Protein AF-U2K908-F1 (afdb_monomer_lite)

pLDDT: mean 88.05, std 11.62, range [42.47, 97.94]

Radius of gyration: 32.85 Å; chains: 1; bounding box: 77×37×103 Å

Sequence (190 aa):
MSEEVKTEQEETLYCECCGCVIDDDDYTEWNGQIICSDCLENHTTTCECCGERIWDEDVYGDNDITLCSHCYHHSYTRCSCCDALLHEDDAYYLDGETYCRDCYEDECEESNLIHEYGYKPNPIFYGEGNRYFGIELEIDGAGRDDDFAEELLDIANAHADLLYIKTDGSLDDGMELVSHPCTMDYHINE

Structure (mmCIF, N/CA/C/O backbone):
data_AF-U2K908-F1
#
_entry.id   AF-U2K908-F1
#
loop_
_atom_site.group_PDB
_atom_site.id
_atom_site.type_symbol
_atom_site.label_atom_id
_atom_site.label_alt_id
_atom_site.label_comp_id
_atom_site.label_asym_id
_atom_site.label_entity_id
_atom_site.label_seq_id
_atom_site.pdbx_PDB_ins_code
_atom_site.Cartn_x
_atom_site.Cartn_y
_atom_site.Cartn_z
_atom_site.occupancy
_atom_site.B_iso_or_equiv
_atom_site.auth_seq_id
_atom_site.auth_comp_id
_atom_site.auth_asym_id
_atom_site.auth_atom_id
_atom_site.pdbx_PDB_model_num
ATOM 1 N N . MET A 1 1 ? -51.238 -10.369 69.200 1.00 44.16 1 MET A N 1
ATOM 2 C CA . MET A 1 1 ? -50.986 -11.462 68.244 1.00 44.16 1 MET A CA 1
ATOM 3 C C . MET A 1 1 ? -51.478 -11.022 66.886 1.00 44.16 1 MET A C 1
ATOM 5 O O . MET A 1 1 ? -52.680 -11.077 66.669 1.00 44.16 1 MET A O 1
ATOM 9 N N . SER A 1 2 ? -50.553 -10.567 66.048 1.00 42.47 2 SER A N 1
ATOM 10 C CA . SER A 1 2 ? -50.639 -10.555 64.582 1.00 42.47 2 SER A CA 1
ATOM 11 C C . SER A 1 2 ? -49.417 -9.774 64.105 1.00 42.47 2 SER A C 1
ATOM 13 O O . SER A 1 2 ? -49.461 -8.554 63.982 1.00 42.47 2 SER A O 1
ATOM 15 N N . GLU A 1 3 ? -48.293 -10.481 63.993 1.00 44.78 3 GLU A N 1
ATOM 16 C CA . GLU A 1 3 ? -47.122 -10.004 63.261 1.00 44.78 3 GLU A CA 1
ATOM 17 C C . GLU A 1 3 ? -47.506 -9.997 61.780 1.00 44.78 3 GLU A C 1
ATOM 19 O O . GLU A 1 3 ? -47.829 -11.039 61.208 1.00 44.78 3 GLU A O 1
ATOM 24 N N . GLU A 1 4 ? -47.557 -8.810 61.182 1.00 45.94 4 GLU A N 1
ATOM 25 C CA . GLU A 1 4 ? -47.681 -8.659 59.737 1.00 45.94 4 GLU A CA 1
ATOM 26 C C . GLU A 1 4 ? -46.308 -8.943 59.128 1.00 45.94 4 GLU A C 1
ATOM 28 O O . GLU A 1 4 ? -45.404 -8.109 59.158 1.00 45.94 4 GLU A O 1
ATOM 33 N N . VAL A 1 5 ? -46.141 -10.161 58.617 1.00 48.06 5 VAL A N 1
ATOM 34 C CA . VAL A 1 5 ? -44.994 -10.531 57.789 1.00 48.06 5 VAL A CA 1
ATOM 35 C C . VAL A 1 5 ? -45.135 -9.780 56.466 1.00 48.06 5 VAL A C 1
ATOM 37 O O . VAL A 1 5 ? -45.903 -10.182 55.592 1.00 48.06 5 VAL A O 1
ATOM 40 N N . LYS A 1 6 ? -44.421 -8.659 56.330 1.00 44.97 6 LYS A N 1
ATOM 41 C CA . LYS A 1 6 ? -44.123 -8.064 55.026 1.00 44.97 6 LYS A CA 1
ATOM 42 C C . LYS A 1 6 ? -43.176 -9.017 54.302 1.00 44.97 6 LYS A C 1
ATOM 44 O O . LYS A 1 6 ? -41.995 -9.074 54.615 1.00 44.97 6 LYS A O 1
ATOM 49 N N . THR A 1 7 ? -43.708 -9.792 53.369 1.00 46.12 7 THR A N 1
ATOM 50 C CA . THR A 1 7 ? -42.906 -10.440 52.332 1.00 46.12 7 THR A CA 1
ATOM 51 C C . THR A 1 7 ? -42.354 -9.347 51.424 1.00 46.12 7 THR A C 1
ATOM 53 O O . THR A 1 7 ? -43.081 -8.826 50.578 1.00 46.12 7 THR A O 1
ATOM 56 N N . GLU A 1 8 ? -41.103 -8.959 51.648 1.00 52.25 8 GLU A N 1
ATOM 57 C CA . GLU A 1 8 ? -40.294 -8.253 50.658 1.00 52.25 8 GLU A CA 1
ATOM 58 C C . GLU A 1 8 ? -40.036 -9.252 49.522 1.00 52.25 8 GLU A C 1
ATOM 60 O O . GLU A 1 8 ? -39.496 -10.334 49.741 1.00 52.25 8 GLU A O 1
ATOM 65 N N . GLN A 1 9 ? -40.557 -8.961 48.331 1.00 50.44 9 GLN A N 1
ATOM 66 C CA . GLN A 1 9 ? -40.184 -9.694 47.127 1.00 50.44 9 GLN A CA 1
ATOM 67 C C . GLN A 1 9 ? -38.803 -9.175 46.730 1.00 50.44 9 GLN A C 1
ATOM 69 O O . GLN A 1 9 ? -38.705 -8.089 46.169 1.00 50.44 9 GLN A O 1
ATOM 74 N N . GLU A 1 10 ? -37.746 -9.907 47.079 1.00 59.59 10 GLU A N 1
ATOM 75 C CA . GLU A 1 10 ? -36.435 -9.714 46.460 1.00 59.59 10 GLU A CA 1
ATOM 76 C C . GLU A 1 10 ? -36.585 -10.097 44.982 1.00 59.59 10 GLU A C 1
ATOM 78 O O . GLU A 1 10 ? -36.746 -11.273 44.645 1.00 59.59 10 GLU A O 1
ATOM 83 N N . GLU A 1 11 ? -36.647 -9.100 44.097 1.00 69.56 11 GLU A N 1
ATOM 84 C CA . GLU A 1 11 ? -36.564 -9.334 42.657 1.00 69.56 11 GLU A CA 1
ATOM 85 C C . GLU A 1 11 ? -35.172 -9.894 42.364 1.00 69.56 11 GLU A C 1
ATOM 87 O O . GLU A 1 11 ? -34.174 -9.184 42.394 1.00 69.56 11 GLU A O 1
ATOM 92 N N . THR A 1 12 ? -35.103 -11.208 42.155 1.00 78.12 12 THR A N 1
ATOM 93 C CA . THR A 1 12 ? -33.865 -11.889 41.788 1.00 78.12 12 THR A CA 1
ATOM 94 C C . THR A 1 12 ? -33.454 -11.441 40.387 1.00 78.12 12 THR A C 1
ATOM 96 O O . THR A 1 12 ? -34.179 -11.691 39.420 1.00 78.12 12 THR A O 1
ATOM 99 N N . LEU A 1 13 ? -32.309 -10.768 40.283 1.00 86.62 13 LEU A N 1
ATOM 100 C CA . LEU A 1 13 ? -31.749 -10.308 39.018 1.00 86.62 13 LEU A CA 1
ATOM 101 C C . LEU A 1 13 ? -30.942 -11.431 38.362 1.00 86.62 13 LEU A C 1
ATOM 103 O O . LEU A 1 13 ? -30.270 -12.219 39.029 1.00 86.62 13 LEU A O 1
ATOM 107 N N . TYR A 1 14 ? -31.013 -11.499 37.037 1.00 90.00 14 TYR A N 1
ATOM 108 C CA . TYR A 1 14 ? -30.265 -12.459 36.235 1.00 90.00 14 TYR A CA 1
ATOM 109 C C . TYR A 1 14 ? -29.485 -11.696 35.179 1.00 90.00 14 TYR A C 1
ATOM 111 O O . TYR A 1 14 ? -30.045 -10.838 34.499 1.00 90.00 14 TYR A O 1
ATOM 119 N N . CYS A 1 15 ? -28.209 -12.029 35.023 1.00 91.69 15 CYS A N 1
ATOM 120 C CA . CYS A 1 15 ? -27.417 -11.485 33.932 1.00 91.69 15 CYS A CA 1
ATOM 121 C C . CYS A 1 15 ? -27.928 -12.050 32.600 1.00 91.69 15 CYS A C 1
ATOM 123 O O . CYS A 1 15 ? -27.989 -13.267 32.411 1.00 91.69 15 CYS A O 1
ATOM 125 N N . GLU A 1 16 ? -28.260 -11.172 31.661 1.00 92.31 16 GLU A N 1
ATOM 126 C CA . GLU A 1 16 ? -28.806 -11.536 30.350 1.00 92.31 16 GLU A CA 1
ATOM 127 C C . GLU A 1 16 ? -27.768 -12.180 29.415 1.00 92.31 16 GLU A C 1
ATOM 129 O O . GLU A 1 16 ? -28.143 -12.791 28.417 1.00 92.31 16 GLU A O 1
ATOM 134 N N . CYS A 1 17 ? -26.477 -12.102 29.759 1.00 90.50 17 CYS A N 1
ATOM 135 C CA . CYS A 1 17 ? -25.375 -12.707 29.008 1.00 90.50 17 CYS A CA 1
ATOM 136 C C . CYS A 1 17 ? -25.064 -14.155 29.460 1.00 90.50 17 CYS A C 1
ATOM 138 O O . CYS A 1 17 ? -25.128 -15.082 28.654 1.00 90.50 17 CYS A O 1
ATOM 140 N N . CYS A 1 18 ? -24.770 -14.384 30.751 1.00 91.88 18 CYS A N 1
ATOM 141 C CA . CYS A 1 18 ? -24.445 -15.720 31.305 1.00 91.88 18 CYS A CA 1
ATOM 142 C C . CYS A 1 18 ? -25.674 -16.501 31.814 1.00 91.88 18 CYS A C 1
ATOM 144 O O . CYS A 1 18 ? -25.584 -17.712 32.021 1.00 91.88 18 CYS A O 1
ATOM 146 N N . GLY A 1 19 ? -26.789 -15.825 32.120 1.00 90.06 19 GLY A N 1
ATOM 147 C CA . GLY A 1 19 ? -27.930 -16.396 32.849 1.00 90.06 19 GLY A CA 1
ATOM 148 C C . GLY A 1 19 ? -27.686 -16.641 34.346 1.00 90.06 19 GLY A C 1
ATOM 149 O O . GLY A 1 19 ? -28.503 -17.285 35.006 1.00 90.06 19 GLY A O 1
ATOM 150 N N . CYS A 1 20 ? -26.558 -16.177 34.885 1.00 89.31 20 CYS A N 1
ATOM 151 C CA . CYS A 1 20 ? -26.190 -16.331 36.284 1.00 89.31 20 CYS A CA 1
ATOM 152 C C . CYS A 1 20 ? -26.998 -15.387 37.193 1.00 89.31 20 CYS A C 1
ATOM 154 O O . CYS A 1 20 ? -27.394 -14.297 36.771 1.00 89.31 20 CYS A O 1
ATOM 156 N N . VAL A 1 21 ? -27.296 -15.849 38.414 1.00 89.31 21 VAL A N 1
ATOM 157 C CA . VAL A 1 21 ? -27.992 -15.040 39.424 1.00 89.31 21 VAL A CA 1
ATOM 158 C C . VAL A 1 21 ? -27.041 -13.947 39.892 1.00 89.31 21 VAL A C 1
ATOM 160 O O . VAL A 1 21 ? -25.859 -14.213 40.107 1.00 89.31 21 VAL A O 1
ATOM 163 N N . ILE A 1 22 ? -27.555 -12.726 39.975 1.00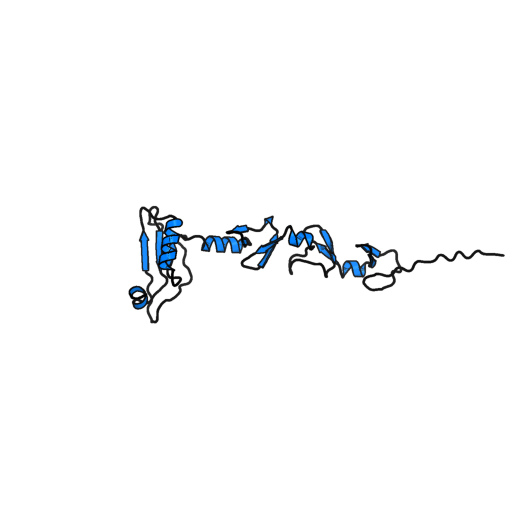 86.81 22 ILE A N 1
ATOM 164 C CA . ILE A 1 22 ? -26.842 -11.579 40.518 1.00 86.81 22 ILE A CA 1
ATOM 165 C C . ILE A 1 22 ? -27.290 -11.451 41.973 1.00 86.81 22 ILE A C 1
ATOM 167 O O . ILE A 1 22 ? -28.442 -11.105 42.249 1.00 86.81 22 ILE A O 1
ATOM 171 N N . ASP A 1 23 ? -26.386 -11.797 42.885 1.00 79.12 23 ASP A N 1
ATOM 172 C CA . ASP A 1 23 ? -26.656 -11.889 44.323 1.00 79.12 23 ASP A CA 1
ATOM 173 C C . ASP A 1 23 ? -26.346 -10.553 45.045 1.00 79.12 23 ASP A C 1
ATOM 175 O O . ASP A 1 23 ? -26.651 -10.379 46.228 1.00 79.12 23 ASP A O 1
ATOM 179 N N . ASP A 1 24 ? -25.755 -9.606 44.312 1.00 72.56 24 ASP A N 1
ATOM 180 C CA . ASP A 1 24 ? -25.111 -8.379 44.772 1.00 72.56 24 ASP A CA 1
ATOM 181 C C . ASP A 1 24 ? -25.593 -7.176 43.935 1.00 72.56 24 ASP A C 1
ATOM 183 O O . ASP A 1 24 ? -26.023 -7.327 42.795 1.00 72.56 24 ASP A O 1
ATOM 187 N N . ASP A 1 25 ? -25.400 -5.945 44.416 1.00 73.50 25 ASP A N 1
ATOM 188 C CA . ASP A 1 25 ? -25.569 -4.728 43.593 1.00 73.50 25 ASP A CA 1
ATOM 189 C C . ASP A 1 25 ? -24.439 -4.543 42.536 1.00 73.50 25 ASP A C 1
ATOM 191 O O . ASP A 1 25 ? -24.218 -3.440 42.037 1.00 73.50 25 ASP A O 1
ATOM 195 N N . ASP A 1 26 ? -23.691 -5.603 42.204 1.00 78.88 26 ASP A N 1
ATOM 196 C CA . ASP A 1 26 ? -22.534 -5.603 41.293 1.00 78.88 26 ASP A CA 1
ATOM 197 C C . ASP A 1 26 ? -22.946 -5.989 39.861 1.00 78.88 26 ASP A C 1
ATOM 199 O O . ASP A 1 26 ? -22.555 -7.018 39.299 1.00 78.88 26 ASP A O 1
ATOM 203 N N . TYR A 1 27 ? -23.817 -5.164 39.281 1.00 87.25 27 TYR A N 1
ATOM 204 C CA . TYR A 1 27 ? -24.270 -5.296 37.901 1.00 87.25 27 TYR A CA 1
ATOM 205 C C . TYR A 1 27 ? -24.271 -3.951 37.184 1.00 87.25 27 TYR A C 1
ATOM 207 O O . TYR A 1 27 ? -24.328 -2.882 37.792 1.00 87.25 27 TYR A O 1
ATOM 215 N N . THR A 1 28 ? -24.228 -4.010 35.858 1.00 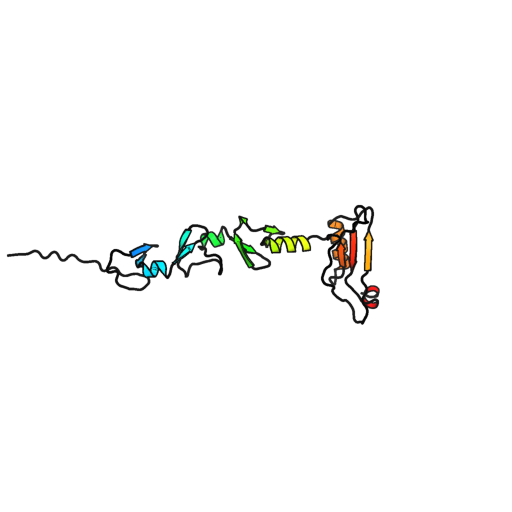89.12 28 THR A N 1
ATOM 216 C CA . THR A 1 28 ? -24.331 -2.837 34.994 1.00 89.12 28 THR A CA 1
ATOM 217 C C . THR A 1 28 ? -25.527 -2.990 34.067 1.00 89.12 28 THR A C 1
ATOM 219 O O . THR A 1 28 ? -25.681 -4.013 33.403 1.00 89.12 28 THR A O 1
ATOM 222 N N . GLU A 1 29 ? -26.365 -1.955 34.012 1.00 89.31 29 GLU A N 1
ATOM 223 C CA . GLU A 1 29 ? -27.359 -1.810 32.952 1.00 89.31 29 GLU A CA 1
ATOM 224 C C . GLU A 1 29 ? -26.679 -1.174 31.738 1.00 89.31 29 GLU A C 1
ATOM 226 O O . GLU A 1 29 ? -26.249 -0.018 31.781 1.00 89.31 29 GLU A O 1
ATOM 231 N N . TRP A 1 30 ? -26.549 -1.930 30.655 1.00 84.38 30 TRP A N 1
ATOM 232 C CA . TRP A 1 30 ? -25.910 -1.455 29.433 1.00 84.38 30 TRP A CA 1
ATOM 233 C C . TRP A 1 30 ? -26.668 -1.966 28.210 1.00 84.38 30 TRP A C 1
ATOM 235 O O . TRP A 1 30 ? -27.098 -3.114 28.163 1.00 84.38 30 TRP A O 1
ATOM 245 N N . ASN A 1 31 ? -26.926 -1.069 27.251 1.00 84.38 31 ASN A N 1
ATOM 246 C CA . ASN A 1 31 ? -27.822 -1.303 26.109 1.00 84.38 31 ASN A CA 1
ATOM 247 C C . ASN A 1 31 ? -29.223 -1.831 26.492 1.00 84.38 31 ASN A C 1
ATOM 249 O O . ASN A 1 31 ? -29.867 -2.539 25.721 1.00 84.38 31 ASN A O 1
ATOM 253 N N . GLY A 1 32 ? -29.717 -1.451 27.677 1.00 86.56 32 GLY A N 1
ATOM 254 C CA . GLY A 1 32 ? -31.009 -1.898 28.204 1.00 86.56 32 GLY A CA 1
ATOM 255 C C . GLY A 1 32 ? -31.012 -3.341 28.711 1.00 86.56 32 GLY A C 1
ATOM 256 O O . GLY A 1 32 ? -32.092 -3.892 28.906 1.00 86.56 32 GLY A O 1
ATOM 257 N N . GLN A 1 33 ? -29.831 -3.935 28.905 1.00 89.81 33 GLN A N 1
ATOM 258 C CA . GLN A 1 33 ? -29.657 -5.278 29.441 1.00 89.81 33 GLN A CA 1
ATOM 259 C C . GLN A 1 33 ? -28.948 -5.241 30.791 1.00 89.81 33 GLN A C 1
ATOM 261 O O . GLN A 1 33 ? -28.040 -4.433 31.001 1.00 89.81 33 GLN A O 1
ATOM 266 N N . ILE A 1 34 ? -29.332 -6.142 31.691 1.00 90.88 34 ILE A N 1
ATOM 267 C CA . ILE A 1 34 ? -28.655 -6.334 32.977 1.00 90.88 34 ILE A CA 1
ATOM 268 C C . ILE A 1 34 ? -27.512 -7.330 32.794 1.00 90.88 34 ILE A C 1
ATOM 270 O O . ILE A 1 34 ? -27.732 -8.484 32.426 1.00 90.88 34 ILE A O 1
ATOM 274 N N . ILE A 1 35 ? -26.282 -6.895 33.063 1.00 92.69 35 ILE A N 1
ATOM 275 C CA . ILE A 1 35 ? -25.071 -7.685 32.825 1.00 92.69 35 ILE A CA 1
ATOM 276 C C . ILE A 1 35 ? -24.229 -7.703 34.103 1.00 92.69 35 ILE A C 1
ATOM 278 O O . ILE A 1 35 ? -24.028 -6.665 34.734 1.00 92.69 35 ILE A O 1
ATOM 282 N N . CYS A 1 36 ? -23.740 -8.880 34.503 1.00 92.25 36 CYS A N 1
ATOM 283 C CA . CYS A 1 36 ? -22.813 -8.997 35.630 1.00 92.25 36 CYS A CA 1
ATOM 284 C C . CYS A 1 36 ? -21.424 -8.452 35.267 1.00 92.25 36 CYS A C 1
ATOM 286 O O . CYS A 1 36 ? -21.034 -8.447 34.095 1.00 92.25 36 CYS A O 1
ATOM 288 N N . SER A 1 37 ? -20.657 -8.042 36.275 1.00 90.25 37 SER A N 1
ATOM 289 C CA . SER A 1 37 ? -19.315 -7.473 36.095 1.00 90.25 37 SER A CA 1
ATOM 290 C C . SER A 1 37 ? -18.353 -8.403 35.340 1.00 90.25 37 SER A C 1
ATOM 292 O O . SER A 1 37 ? -17.623 -7.935 34.468 1.00 90.25 37 SER A O 1
ATOM 294 N N . ASP A 1 38 ? -18.440 -9.721 35.557 1.00 91.44 38 ASP A N 1
ATOM 295 C CA . ASP A 1 38 ? -17.648 -10.711 34.811 1.00 91.44 38 ASP A CA 1
ATOM 296 C C . ASP A 1 38 ? -17.955 -10.691 33.307 1.00 91.44 38 ASP A C 1
ATOM 298 O O . ASP A 1 38 ? -17.044 -10.714 32.481 1.00 91.44 38 ASP A O 1
ATOM 302 N N . CYS A 1 39 ? -19.233 -10.661 32.919 1.00 92.38 39 CYS A N 1
ATOM 303 C CA . CYS A 1 39 ? -19.609 -10.618 31.506 1.00 92.38 39 CYS A CA 1
ATOM 304 C C . CYS A 1 39 ? -19.267 -9.267 30.877 1.00 92.38 39 CYS A C 1
ATOM 306 O O . CYS A 1 39 ? -18.873 -9.223 29.715 1.00 92.38 39 CYS A O 1
ATO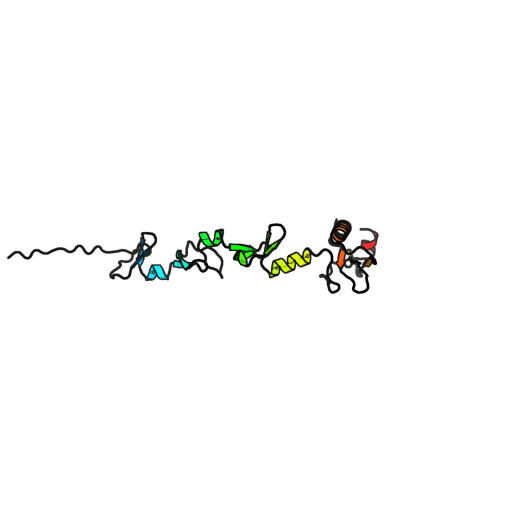M 308 N N . LEU A 1 40 ? -19.384 -8.179 31.638 1.00 91.69 40 LEU A N 1
ATOM 309 C CA . LEU A 1 40 ? -18.976 -6.861 31.171 1.00 91.69 40 LEU A CA 1
ATOM 310 C C . LEU A 1 40 ? -17.469 -6.824 30.875 1.00 91.69 40 LEU A C 1
ATOM 312 O O . LEU A 1 40 ? -17.073 -6.275 29.856 1.00 91.69 40 LEU A O 1
ATOM 316 N N . GLU A 1 41 ? -16.624 -7.419 31.716 1.00 91.75 41 GLU A N 1
ATOM 317 C CA . GLU A 1 41 ? -15.172 -7.439 31.493 1.00 91.75 41 GLU A CA 1
ATOM 318 C C . GLU A 1 41 ? -14.748 -8.410 30.379 1.00 91.75 41 GLU A C 1
ATOM 320 O O . GLU A 1 41 ? -13.850 -8.092 29.607 1.00 91.75 41 GLU A O 1
ATOM 325 N N . ASN A 1 42 ? -15.393 -9.577 30.276 1.00 93.50 42 ASN A N 1
ATOM 326 C CA . ASN A 1 42 ? -14.937 -10.663 29.397 1.00 93.50 42 ASN A CA 1
ATOM 327 C C . ASN A 1 42 ? -15.591 -10.708 28.008 1.00 93.50 42 ASN A C 1
ATOM 329 O O . ASN A 1 42 ? -15.164 -11.516 27.185 1.00 93.50 42 ASN A O 1
ATOM 333 N N . HIS A 1 43 ? -16.656 -9.937 27.774 1.00 93.12 43 HIS A N 1
ATOM 334 C CA . HIS A 1 43 ? -17.392 -9.942 26.500 1.00 93.12 43 HIS A CA 1
ATOM 335 C C . HIS A 1 43 ? -17.510 -8.561 25.861 1.00 93.12 43 HIS A C 1
ATOM 337 O O . HIS A 1 43 ? -18.244 -8.390 24.883 1.00 93.12 43 HIS A O 1
ATOM 343 N N . THR A 1 44 ? -16.851 -7.560 26.440 1.00 93.75 44 THR A N 1
ATOM 344 C CA . THR A 1 44 ? -16.884 -6.206 25.907 1.00 93.75 44 THR A CA 1
ATOM 345 C C . THR A 1 44 ? -15.509 -5.575 25.970 1.00 93.75 44 THR A C 1
ATOM 347 O O . THR A 1 44 ? -14.751 -5.744 26.926 1.00 93.75 44 THR A O 1
ATOM 350 N N . THR A 1 45 ? -15.239 -4.741 24.983 1.00 95.31 45 THR A N 1
ATOM 351 C CA . THR A 1 45 ? -14.008 -3.977 24.861 1.00 95.31 45 THR A CA 1
ATOM 352 C C . THR A 1 45 ? -14.330 -2.498 24.667 1.00 95.31 45 THR A C 1
ATOM 354 O O . THR A 1 45 ? -15.487 -2.079 24.722 1.00 95.31 45 THR A O 1
ATOM 357 N N . THR A 1 46 ? -13.307 -1.663 24.528 1.00 96.38 46 THR A N 1
ATOM 358 C CA . THR A 1 46 ? -13.453 -0.217 24.345 1.00 96.38 46 THR A CA 1
ATOM 359 C C . THR A 1 46 ? -12.897 0.184 22.989 1.00 96.38 46 THR A C 1
ATOM 361 O O . THR A 1 46 ? -11.768 -0.159 22.660 1.00 96.38 46 THR A O 1
ATOM 364 N N . CYS A 1 47 ? -13.684 0.936 22.223 1.00 97.06 47 CYS A N 1
ATOM 365 C CA . CYS A 1 47 ? -13.245 1.546 20.977 1.00 97.06 47 CYS A CA 1
ATOM 366 C C . CYS A 1 47 ? -12.070 2.493 21.247 1.00 97.06 47 CYS A C 1
ATOM 368 O O . CYS A 1 47 ? -12.195 3.438 22.029 1.00 97.06 47 CYS A O 1
ATOM 370 N N . GLU A 1 48 ? -10.950 2.282 20.566 1.00 96.38 48 GLU A N 1
ATOM 371 C CA . GLU A 1 48 ? -9.735 3.083 20.741 1.00 96.38 48 GLU A CA 1
ATOM 372 C C . GLU A 1 48 ? -9.883 4.516 20.215 1.00 96.38 48 GLU A C 1
ATOM 374 O O . GLU A 1 48 ? -9.218 5.429 20.701 1.00 96.38 48 GLU A O 1
ATOM 379 N N . CYS A 1 49 ? -10.798 4.735 19.266 1.00 95.75 49 CYS A N 1
ATOM 380 C CA . CYS A 1 49 ? -11.052 6.048 18.676 1.00 95.75 49 CYS A CA 1
ATOM 381 C C . CYS A 1 49 ? -11.944 6.933 19.567 1.00 95.75 49 CYS A C 1
ATOM 383 O O . CYS A 1 49 ? -11.595 8.077 19.857 1.00 95.75 49 CYS A O 1
ATOM 385 N N . CYS A 1 50 ? -13.096 6.425 20.024 1.00 96.25 50 CYS A N 1
ATOM 386 C CA . CYS A 1 50 ? -14.087 7.235 20.751 1.00 96.25 50 CYS A CA 1
ATOM 387 C C . CYS A 1 50 ? -14.227 6.900 22.244 1.00 96.25 50 CYS A C 1
ATOM 389 O O . CYS A 1 50 ? -14.893 7.643 22.968 1.00 96.25 50 CYS A O 1
ATOM 391 N N . GLY A 1 51 ? -13.632 5.804 22.722 1.00 95.88 51 GLY A N 1
ATOM 392 C CA . GLY A 1 51 ? -13.759 5.350 24.109 1.00 95.88 51 GLY A CA 1
ATOM 393 C C . GLY A 1 51 ? -15.100 4.689 24.449 1.00 95.88 51 GLY A C 1
ATOM 394 O O . GLY A 1 51 ? -15.372 4.423 25.619 1.00 95.88 51 GLY A O 1
ATOM 395 N N . GLU A 1 52 ? -15.961 4.443 23.459 1.00 94.56 52 GLU A N 1
ATOM 396 C CA . GLU A 1 52 ? -17.236 3.753 23.656 1.00 94.56 52 GLU A CA 1
ATOM 397 C C . GLU A 1 52 ? -17.011 2.266 23.947 1.00 94.56 52 GLU A C 1
ATOM 399 O O . GLU A 1 52 ? -16.195 1.614 23.294 1.00 94.56 52 GLU A O 1
ATOM 404 N N . ARG A 1 53 ? -17.749 1.721 24.920 1.00 94.25 53 ARG A N 1
ATOM 405 C CA . ARG A 1 53 ? -17.762 0.279 25.183 1.00 94.25 53 ARG A CA 1
ATOM 406 C C . ARG A 1 53 ? -18.571 -0.429 24.099 1.00 94.25 53 ARG A C 1
ATOM 408 O O . ARG A 1 53 ? -19.656 0.034 23.763 1.00 94.25 53 ARG A O 1
ATOM 415 N N . ILE A 1 54 ? -18.056 -1.537 23.584 1.00 95.00 54 ILE A N 1
ATOM 416 C CA . ILE A 1 54 ? -18.653 -2.331 22.504 1.00 95.00 54 ILE A CA 1
ATOM 417 C C . ILE A 1 54 ? -18.577 -3.818 22.830 1.00 95.00 54 ILE A C 1
ATOM 419 O O . ILE A 1 54 ? -17.670 -4.247 23.541 1.00 95.00 54 ILE A O 1
ATOM 423 N N . TRP A 1 55 ? -19.531 -4.596 22.323 1.00 93.44 55 TRP A N 1
ATOM 424 C CA . TRP A 1 55 ? -19.486 -6.050 22.438 1.00 93.44 55 TRP A CA 1
ATOM 425 C C . TRP A 1 55 ? -18.337 -6.596 21.603 1.00 93.44 55 TRP A C 1
ATOM 427 O O . TRP A 1 55 ? -18.091 -6.097 20.507 1.00 93.44 55 TRP A O 1
ATOM 437 N N . ASP A 1 56 ? -17.680 -7.650 22.078 1.00 93.75 56 ASP A N 1
ATOM 438 C CA . ASP A 1 56 ? -16.575 -8.275 21.341 1.00 93.75 56 ASP A CA 1
ATOM 439 C C . ASP A 1 56 ? -17.017 -8.806 19.966 1.00 93.75 56 ASP A C 1
ATOM 441 O O . ASP A 1 56 ? -16.233 -8.822 19.020 1.00 93.75 56 ASP A O 1
ATOM 445 N N . GLU A 1 57 ? -18.288 -9.202 19.829 1.00 91.81 57 GLU A N 1
ATOM 446 C CA . GLU A 1 57 ? -18.878 -9.619 18.549 1.00 91.81 57 GLU A CA 1
ATOM 447 C C . GLU A 1 57 ? -19.152 -8.459 17.576 1.00 91.81 57 GLU A C 1
ATOM 449 O O . GLU A 1 57 ? -19.265 -8.691 16.373 1.00 91.81 57 GLU A O 1
ATOM 454 N N . ASP A 1 58 ? -19.205 -7.224 18.083 1.00 93.50 58 ASP A N 1
ATOM 455 C CA . ASP A 1 58 ? -19.455 -5.996 17.319 1.00 93.50 58 ASP A CA 1
ATOM 456 C C . ASP A 1 58 ? -18.169 -5.192 17.060 1.00 93.50 58 ASP A C 1
ATOM 458 O O . ASP A 1 58 ? -18.226 -4.043 16.605 1.00 93.50 58 ASP A O 1
ATOM 462 N N . VAL A 1 59 ? -17.001 -5.766 17.361 1.00 95.62 59 VAL A N 1
ATOM 463 C CA . VAL A 1 59 ? -15.706 -5.132 17.111 1.00 95.62 59 VAL A CA 1
ATOM 464 C C . VAL A 1 59 ? -15.422 -5.084 15.615 1.00 95.62 59 VAL A C 1
ATOM 466 O O . VAL A 1 59 ? -15.453 -6.091 14.908 1.00 95.62 59 VAL A O 1
ATOM 469 N N . TYR A 1 60 ? -15.079 -3.890 15.148 1.00 96.19 60 TYR A N 1
ATOM 470 C CA . TYR A 1 60 ? -14.481 -3.648 13.844 1.00 96.19 60 TYR A CA 1
ATOM 471 C C . TYR A 1 60 ? -12.993 -3.352 14.020 1.00 96.19 60 TYR A C 1
ATOM 473 O O . TYR A 1 60 ? -12.556 -2.943 15.094 1.00 96.19 60 TYR A O 1
ATOM 481 N N . GLY A 1 61 ? -12.227 -3.501 12.941 1.00 93.75 61 GLY A N 1
ATOM 482 C CA . GLY A 1 61 ? -10.805 -3.178 12.921 1.00 93.75 61 GLY A CA 1
ATOM 483 C C . GLY A 1 61 ? -9.949 -4.353 12.468 1.00 93.75 61 GLY A C 1
ATOM 484 O O . GLY A 1 61 ? -10.308 -5.051 11.515 1.00 93.75 61 GLY A O 1
ATOM 485 N N . ASP A 1 62 ? -8.810 -4.544 13.122 1.00 92.25 62 ASP A N 1
ATOM 486 C CA . ASP A 1 62 ? -7.881 -5.649 12.890 1.00 92.25 62 ASP A CA 1
ATOM 487 C C . ASP A 1 62 ? -7.227 -6.108 14.209 1.00 92.25 62 ASP A C 1
ATOM 489 O O . ASP A 1 62 ? -7.779 -5.899 15.286 1.00 92.25 62 ASP A O 1
ATOM 493 N N . ASN A 1 63 ? -6.093 -6.813 14.138 1.00 89.44 63 ASN A N 1
ATOM 494 C CA . ASN A 1 63 ? -5.421 -7.326 15.335 1.00 89.44 63 ASN A CA 1
ATOM 495 C C . ASN A 1 63 ? -4.795 -6.223 16.200 1.00 89.44 63 ASN A C 1
ATOM 497 O O . ASN A 1 63 ? -4.462 -6.495 17.354 1.00 89.44 63 ASN A O 1
ATOM 501 N N . ASP A 1 64 ? -4.595 -5.032 15.638 1.00 91.06 64 ASP A N 1
ATOM 502 C CA . ASP A 1 64 ? -3.876 -3.935 16.275 1.00 91.06 64 ASP A CA 1
ATOM 503 C C . ASP A 1 64 ? -4.815 -2.802 16.707 1.00 91.06 64 ASP A C 1
ATOM 505 O O . ASP A 1 64 ? -4.476 -2.084 17.645 1.00 91.06 64 ASP A O 1
ATOM 509 N N . ILE A 1 65 ? -5.981 -2.652 16.063 1.00 94.19 65 ILE A N 1
ATOM 510 C CA . ILE A 1 65 ? -6.927 -1.562 16.334 1.00 94.19 65 ILE A CA 1
ATOM 511 C C . ILE A 1 65 ? -8.337 -2.103 16.589 1.00 94.19 65 ILE A C 1
ATOM 513 O O . ILE A 1 65 ? -8.951 -2.723 15.719 1.00 94.19 65 ILE A O 1
ATOM 517 N N . THR A 1 66 ? -8.892 -1.773 17.757 1.00 96.50 66 THR A N 1
ATOM 518 C CA . THR A 1 66 ? -10.277 -2.089 18.148 1.00 96.50 66 THR A CA 1
ATOM 519 C C . THR A 1 66 ? -11.203 -0.881 17.975 1.00 96.50 66 THR A C 1
ATOM 521 O O . THR A 1 66 ? -11.046 0.138 18.653 1.00 96.50 66 THR A O 1
ATOM 524 N N . LEU A 1 67 ? -12.223 -0.987 17.117 1.00 97.94 67 LEU A N 1
ATOM 525 C CA . LEU A 1 67 ? -13.140 0.113 16.790 1.00 97.94 67 LEU A CA 1
ATOM 526 C C . LEU A 1 67 ? -14.613 -0.289 16.887 1.00 97.94 67 LEU A C 1
ATOM 528 O O . LEU A 1 67 ? -14.995 -1.426 16.620 1.00 97.94 67 LEU A O 1
ATOM 532 N N . CYS A 1 68 ? -15.470 0.686 17.194 1.00 97.38 68 CYS A N 1
ATOM 533 C CA . CYS A 1 68 ? -16.904 0.550 16.959 1.00 97.38 68 CYS A CA 1
ATOM 534 C C . CYS A 1 68 ? -17.221 0.731 15.465 1.00 97.38 68 CYS A C 1
ATOM 536 O O . CYS A 1 68 ? -16.484 1.403 14.735 1.00 97.38 68 CYS A O 1
ATOM 538 N N . SER A 1 69 ? -18.362 0.193 15.021 1.00 96.50 69 SER A N 1
ATOM 539 C CA . SER A 1 69 ? -18.830 0.311 13.629 1.00 96.50 69 SER A CA 1
ATOM 540 C C . SER A 1 69 ? -18.821 1.756 13.118 1.00 96.50 69 SER A C 1
ATOM 542 O O . SER A 1 69 ? -18.369 2.032 12.008 1.00 96.50 69 SER A O 1
ATOM 544 N N . HIS A 1 70 ? -19.270 2.704 13.948 1.00 96.81 70 HIS A N 1
ATOM 545 C CA . HIS A 1 70 ? -19.341 4.106 13.554 1.00 96.81 70 HIS A CA 1
ATOM 546 C C . HIS A 1 70 ? -17.956 4.683 13.235 1.00 96.81 70 HIS A C 1
ATOM 548 O O . HIS A 1 70 ? -17.779 5.240 12.153 1.00 96.81 70 HIS A O 1
ATOM 554 N N . CYS A 1 71 ? -16.980 4.522 14.133 1.00 97.44 71 CYS A N 1
ATOM 555 C CA . CYS A 1 71 ? -15.616 5.013 13.922 1.00 97.44 71 CYS A CA 1
ATOM 556 C C . CYS A 1 71 ? -14.940 4.320 12.736 1.00 97.44 71 CYS A C 1
ATOM 558 O O . CYS A 1 71 ? -14.346 5.003 11.907 1.00 97.44 71 CYS A O 1
ATOM 560 N N . TYR A 1 72 ? -15.093 2.999 12.605 1.00 97.50 72 TYR A N 1
ATOM 561 C CA . TYR A 1 72 ? -14.520 2.247 11.486 1.00 97.50 72 TYR A CA 1
ATOM 562 C C . TYR A 1 72 ? -14.986 2.774 10.120 1.00 97.50 72 TYR A C 1
ATOM 564 O O . TYR A 1 72 ? -14.189 2.862 9.197 1.00 97.50 72 TYR A O 1
ATOM 572 N N . HIS A 1 73 ? -16.262 3.149 9.985 1.00 96.38 73 HIS A N 1
ATOM 573 C CA . HIS A 1 73 ? -16.822 3.602 8.707 1.00 96.38 73 HIS A CA 1
ATOM 574 C C . HIS A 1 73 ? -16.675 5.105 8.412 1.00 96.38 73 HIS A C 1
ATOM 576 O O . HIS A 1 73 ? -16.939 5.499 7.280 1.00 96.38 73 HIS A O 1
ATOM 582 N N . HIS A 1 74 ? -16.331 5.941 9.400 1.00 96.19 74 HIS A N 1
ATOM 583 C CA . HIS A 1 74 ? -16.339 7.412 9.253 1.00 96.19 74 HIS A CA 1
ATOM 584 C C . HIS A 1 74 ? -15.023 8.099 9.620 1.00 96.19 74 HIS A C 1
ATOM 586 O O . HIS A 1 74 ? -14.945 9.324 9.567 1.00 96.19 74 HIS A O 1
ATOM 592 N N . SER A 1 75 ? -14.043 7.360 10.129 1.00 96.31 75 SER A N 1
ATOM 593 C CA . SER A 1 75 ? -12.759 7.930 10.555 1.00 96.31 75 SER A CA 1
ATOM 594 C C . SER A 1 75 ? -11.580 7.048 10.171 1.00 96.31 75 SER A C 1
ATOM 596 O O . SER A 1 75 ? -10.437 7.396 10.460 1.00 96.31 75 SER A O 1
ATOM 598 N N . TYR A 1 76 ? -11.850 5.910 9.528 1.00 97.19 76 TYR A N 1
ATOM 599 C CA . TYR A 1 76 ? -10.840 4.962 9.101 1.00 97.19 76 TYR A CA 1
ATOM 600 C C . TYR A 1 76 ? -11.080 4.517 7.662 1.00 97.19 76 TYR A C 1
ATOM 602 O O . TYR A 1 76 ? -12.204 4.460 7.167 1.00 97.19 76 TYR A O 1
ATOM 610 N N . THR A 1 77 ? -9.982 4.170 7.011 1.00 96.44 77 THR A N 1
ATOM 611 C CA . THR A 1 77 ? -9.907 3.691 5.632 1.00 96.44 77 THR A CA 1
ATOM 612 C C . THR A 1 77 ? -8.824 2.616 5.535 1.00 96.44 77 THR A C 1
ATOM 614 O O . THR A 1 77 ? -8.118 2.355 6.512 1.00 96.44 77 THR A O 1
ATOM 617 N N . ARG A 1 78 ? -8.688 1.954 4.385 1.00 96.56 78 ARG A N 1
ATOM 618 C CA . ARG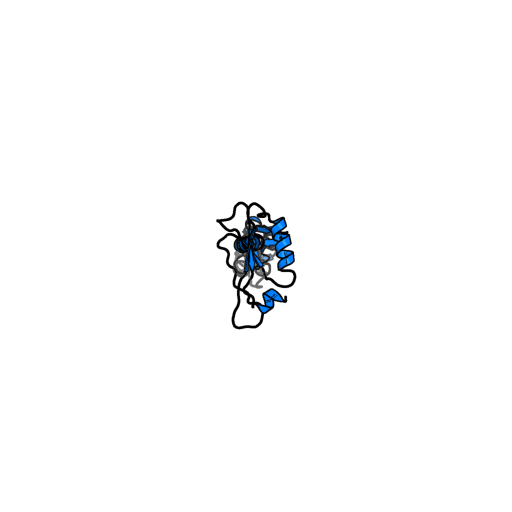 A 1 78 ? -7.653 0.936 4.169 1.00 96.56 78 ARG A CA 1
ATOM 619 C C . ARG A 1 78 ? -6.687 1.349 3.073 1.00 96.56 78 ARG A C 1
ATOM 621 O O . ARG A 1 78 ? -7.086 1.946 2.079 1.00 96.56 78 ARG A O 1
ATOM 628 N N . CYS A 1 79 ? -5.416 1.012 3.269 1.00 96.62 79 CYS A N 1
ATOM 629 C CA . CYS A 1 79 ? -4.400 1.147 2.235 1.00 96.62 79 CYS A CA 1
ATOM 630 C C . CYS A 1 79 ? -4.729 0.224 1.054 1.00 96.62 79 CYS A C 1
ATOM 632 O O . CYS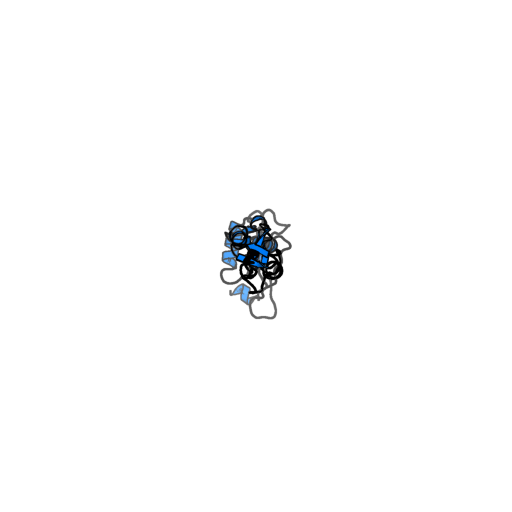 A 1 79 ? -4.909 -0.976 1.237 1.00 96.62 79 CYS A O 1
ATOM 634 N N . SER A 1 80 ? -4.728 0.762 -0.158 1.00 95.62 80 SER A N 1
ATOM 635 C CA . SER A 1 80 ? -5.084 0.036 -1.384 1.00 95.62 80 SER A CA 1
ATOM 636 C C . SER A 1 80 ? -4.018 -0.992 -1.785 1.00 95.62 80 SER A C 1
ATOM 638 O O . SER A 1 80 ? -4.330 -1.981 -2.444 1.00 95.62 80 SER A O 1
ATOM 640 N N . CYS A 1 81 ? -2.771 -0.794 -1.341 1.00 93.50 81 CYS A N 1
ATOM 641 C CA . CYS A 1 81 ? -1.644 -1.685 -1.624 1.00 93.50 81 CYS A CA 1
ATOM 642 C C . CYS A 1 81 ? -1.481 -2.797 -0.568 1.00 93.50 81 CYS A C 1
ATOM 644 O O . CYS A 1 81 ? -1.374 -3.975 -0.910 1.00 93.50 81 CYS A O 1
ATOM 646 N N . CYS A 1 82 ? -1.491 -2.450 0.726 1.00 95.06 82 CYS A N 1
ATOM 647 C CA . CYS A 1 82 ? -1.181 -3.398 1.806 1.00 95.06 82 CYS A CA 1
ATOM 648 C C . CYS A 1 82 ? -2.360 -3.746 2.731 1.00 95.06 82 CYS A C 1
ATOM 650 O O . CYS A 1 82 ? -2.174 -4.511 3.675 1.00 95.06 82 CYS A O 1
ATOM 652 N N . ASP A 1 83 ? -3.552 -3.195 2.479 1.00 95.62 83 ASP A N 1
ATOM 653 C CA . ASP A 1 83 ? -4.793 -3.393 3.253 1.00 95.62 83 ASP A CA 1
ATOM 654 C C . ASP A 1 83 ? -4.726 -2.954 4.732 1.00 95.62 83 ASP A C 1
ATOM 656 O O . ASP A 1 83 ? -5.660 -3.185 5.506 1.00 95.62 83 ASP A O 1
ATOM 660 N N . ALA A 1 84 ? -3.641 -2.280 5.135 1.00 95.62 84 ALA A N 1
ATOM 661 C CA . ALA A 1 84 ? -3.482 -1.733 6.478 1.00 95.62 84 ALA A CA 1
ATOM 662 C C . ALA A 1 84 ? -4.621 -0.761 6.807 1.00 95.62 84 ALA A C 1
ATOM 664 O O . ALA A 1 84 ? -4.979 0.082 5.980 1.00 95.62 84 ALA A O 1
ATOM 665 N N . LEU A 1 85 ? -5.176 -0.874 8.014 1.00 97.31 85 LEU A N 1
ATOM 666 C CA . LEU A 1 85 ? -6.210 0.025 8.508 1.00 97.31 85 LEU A CA 1
ATOM 667 C C . LEU A 1 85 ? -5.575 1.341 8.975 1.00 97.31 85 LEU A C 1
ATOM 669 O O . LEU A 1 85 ? -4.663 1.346 9.798 1.00 97.31 85 LEU A O 1
ATOM 673 N N . LEU A 1 86 ? -6.064 2.459 8.448 1.00 96.81 86 LEU A N 1
ATOM 674 C CA . LEU A 1 86 ? -5.502 3.791 8.652 1.00 96.81 86 LEU A CA 1
ATOM 675 C C . LEU A 1 86 ? -6.573 4.721 9.195 1.00 96.81 86 LEU A C 1
ATOM 677 O O . LEU A 1 86 ? -7.709 4.689 8.721 1.00 96.81 86 LEU A O 1
ATOM 681 N N . HIS A 1 87 ? -6.206 5.582 10.142 1.00 96.62 87 HIS A N 1
ATOM 682 C CA . HIS A 1 87 ? -7.034 6.742 10.448 1.00 96.62 87 HIS A CA 1
ATOM 683 C C . HIS A 1 87 ? -7.017 7.689 9.239 1.00 96.62 87 HIS A C 1
ATOM 685 O O . HIS A 1 87 ? -5.974 7.851 8.606 1.00 96.62 87 HIS A O 1
ATOM 691 N N . GLU A 1 88 ? -8.142 8.325 8.908 1.00 94.56 88 GLU A N 1
ATOM 692 C CA . GLU A 1 88 ? -8.246 9.204 7.728 1.00 94.56 88 GLU A CA 1
ATOM 693 C C . GLU A 1 88 ? -7.202 10.335 7.718 1.00 94.56 88 GLU A C 1
ATOM 695 O O . GLU A 1 88 ? -6.731 10.721 6.650 1.00 94.56 88 GLU A O 1
ATOM 700 N N . ASP A 1 89 ? -6.811 10.828 8.898 1.00 94.88 89 ASP A N 1
ATOM 701 C CA . ASP A 1 89 ? -5.774 11.863 9.059 1.00 94.88 89 ASP A CA 1
ATOM 702 C C . ASP A 1 89 ? -4.344 11.366 8.765 1.00 94.88 89 ASP A C 1
ATOM 704 O O . ASP A 1 89 ? -3.466 12.176 8.465 1.00 94.88 89 ASP A O 1
ATOM 708 N N . ASP A 1 90 ? -4.102 10.055 8.854 1.00 94.81 90 ASP A N 1
ATOM 709 C CA . ASP A 1 90 ? -2.800 9.422 8.588 1.00 94.81 90 ASP A CA 1
ATOM 710 C C . ASP A 1 90 ? -2.722 8.817 7.173 1.00 94.81 90 ASP A C 1
ATOM 712 O O . ASP A 1 90 ? -1.683 8.290 6.762 1.00 94.81 90 ASP A O 1
ATOM 716 N N . ALA A 1 91 ? -3.828 8.877 6.432 1.00 96.12 91 ALA A N 1
ATOM 717 C CA . ALA A 1 91 ? -3.948 8.349 5.089 1.00 96.12 91 ALA A CA 1
ATOM 718 C C . ALA A 1 91 ? -3.472 9.359 4.034 1.00 96.12 91 ALA A C 1
ATOM 720 O O . ALA A 1 91 ? -3.750 10.558 4.103 1.00 96.12 91 ALA A O 1
ATOM 721 N N . TYR A 1 92 ? -2.777 8.850 3.021 1.00 94.31 92 TYR A N 1
ATOM 722 C CA . TYR A 1 92 ? -2.324 9.610 1.861 1.00 94.31 92 TYR A CA 1
ATOM 723 C C . TYR A 1 92 ? -3.177 9.243 0.647 1.00 94.31 92 TYR A C 1
ATOM 725 O O . TYR A 1 92 ? -3.643 8.111 0.535 1.00 94.31 92 TYR A O 1
ATOM 733 N N . TYR A 1 93 ? -3.382 10.195 -0.262 1.00 91.69 93 TYR A N 1
ATOM 734 C CA . TYR A 1 93 ? -4.289 10.034 -1.399 1.00 91.69 93 TYR A CA 1
ATOM 735 C C . TYR A 1 93 ? -3.550 10.282 -2.711 1.00 91.69 93 TYR A C 1
ATOM 737 O O . TYR A 1 93 ? -2.942 11.341 -2.879 1.00 91.69 93 TYR A O 1
ATOM 745 N N . LEU A 1 94 ? -3.647 9.330 -3.637 1.00 86.06 94 LEU A N 1
ATOM 746 C CA . LEU A 1 94 ? -3.088 9.399 -4.988 1.00 86.06 94 LEU A CA 1
ATOM 747 C C . LEU A 1 94 ? -4.096 8.765 -5.953 1.00 86.06 94 LEU A C 1
ATOM 749 O O . LEU A 1 94 ? -4.637 7.706 -5.657 1.00 86.06 94 LEU A O 1
ATOM 753 N N . ASP A 1 95 ? -4.428 9.461 -7.042 1.00 85.31 95 ASP A N 1
ATOM 754 C CA . ASP A 1 95 ? -5.360 9.003 -8.089 1.00 85.31 95 ASP A CA 1
ATOM 755 C C . ASP A 1 95 ? -6.725 8.469 -7.617 1.00 85.31 95 ASP A C 1
ATOM 757 O O . ASP A 1 95 ? -7.372 7.651 -8.265 1.00 85.31 95 ASP A O 1
ATOM 761 N N . GLY A 1 96 ? -7.221 9.007 -6.500 1.00 86.38 96 GLY A N 1
ATOM 762 C CA . GLY A 1 96 ? -8.509 8.615 -5.919 1.00 86.38 96 GLY A CA 1
ATOM 763 C C . GLY A 1 96 ? -8.448 7.359 -5.050 1.00 86.38 96 GLY A C 1
ATOM 764 O O . GLY A 1 96 ? -9.463 7.002 -4.454 1.00 86.38 96 GLY A O 1
ATOM 765 N N . GLU A 1 97 ? -7.273 6.751 -4.923 1.00 93.19 97 GLU A N 1
ATOM 766 C CA . GLU A 1 97 ? -6.989 5.642 -4.025 1.00 93.19 97 GLU A CA 1
ATOM 767 C C . GLU A 1 97 ? -6.323 6.141 -2.735 1.00 93.19 97 GLU A C 1
ATOM 769 O O . GLU A 1 97 ? -5.849 7.280 -2.631 1.00 93.19 97 GLU A O 1
ATOM 774 N N . THR A 1 98 ? -6.338 5.286 -1.712 1.00 96.00 98 THR A N 1
ATOM 775 C CA . THR A 1 98 ? -5.833 5.618 -0.373 1.00 96.00 98 THR A CA 1
ATOM 776 C C . THR A 1 98 ? -4.645 4.744 -0.000 1.00 96.00 98 THR A C 1
ATOM 778 O O . THR A 1 98 ? -4.673 3.538 -0.243 1.00 96.00 98 THR A O 1
ATOM 781 N N . TYR A 1 99 ? -3.621 5.318 0.625 1.00 95.94 99 TYR A N 1
ATOM 782 C CA . TYR A 1 99 ? -2.359 4.646 0.915 1.00 95.94 99 TYR A CA 1
ATOM 783 C C . TYR A 1 99 ? -1.850 4.969 2.319 1.00 95.94 99 TYR A C 1
ATOM 785 O O . TYR A 1 99 ? -2.086 6.052 2.862 1.00 95.94 99 TYR A O 1
ATOM 793 N N . CYS A 1 100 ? -1.112 4.027 2.908 1.00 96.94 100 CYS A N 1
ATOM 794 C CA . CYS A 1 100 ? -0.240 4.356 4.028 1.00 96.94 100 CYS A CA 1
ATOM 795 C C . CYS A 1 100 ? 0.964 5.146 3.506 1.00 96.94 100 CYS A C 1
ATOM 797 O O . CYS A 1 100 ? 1.220 5.176 2.304 1.00 96.94 100 CYS A O 1
ATOM 799 N N . ARG A 1 101 ? 1.724 5.762 4.410 1.00 93.69 101 ARG A N 1
ATOM 800 C CA . ARG A 1 101 ? 2.891 6.557 4.030 1.00 93.69 101 ARG A CA 1
ATOM 801 C C . ARG A 1 101 ? 3.885 5.791 3.148 1.00 93.69 101 ARG A C 1
ATOM 803 O O . ARG A 1 101 ? 4.272 6.314 2.115 1.00 93.69 101 ARG A O 1
ATOM 810 N N . ASP A 1 102 ? 4.271 4.586 3.560 1.00 93.69 102 ASP A N 1
ATOM 811 C CA . ASP A 1 102 ? 5.298 3.808 2.858 1.00 93.69 102 ASP A CA 1
ATOM 812 C C . ASP A 1 102 ? 4.827 3.446 1.440 1.00 93.69 102 ASP A C 1
ATOM 814 O O . ASP A 1 102 ? 5.517 3.732 0.471 1.00 93.69 102 ASP A O 1
ATOM 818 N N . CYS A 1 103 ? 3.598 2.931 1.302 1.00 93.19 103 CYS A N 1
ATOM 819 C CA . CYS A 1 103 ? 3.037 2.626 -0.015 1.00 93.19 103 CYS A CA 1
ATOM 820 C C . CYS A 1 103 ? 2.806 3.883 -0.863 1.00 93.19 103 CYS A C 1
ATOM 822 O O . CYS A 1 103 ? 2.922 3.813 -2.074 1.00 93.19 103 CYS A O 1
ATOM 824 N N . TYR A 1 104 ? 2.476 5.028 -0.261 1.00 89.31 104 TYR A N 1
ATOM 825 C CA . TYR A 1 104 ? 2.351 6.283 -1.003 1.00 89.31 104 TYR A CA 1
ATOM 826 C C . TYR A 1 104 ? 3.698 6.748 -1.560 1.00 89.31 104 TYR A C 1
ATOM 828 O O . TYR A 1 104 ? 3.756 7.200 -2.699 1.00 89.31 104 TYR A O 1
ATOM 836 N N . GLU A 1 105 ? 4.769 6.657 -0.763 1.00 86.25 105 GLU A N 1
ATOM 837 C CA . GLU A 1 105 ? 6.127 6.981 -1.211 1.00 86.25 105 GLU A CA 1
ATOM 838 C C . GLU A 1 105 ? 6.538 6.050 -2.367 1.00 86.25 105 GLU A C 1
ATOM 840 O O . GLU A 1 105 ? 6.962 6.556 -3.405 1.00 86.25 105 GLU A O 1
ATOM 845 N N . ASP A 1 106 ? 6.290 4.740 -2.252 1.00 82.12 106 ASP A N 1
ATOM 846 C CA . ASP A 1 106 ? 6.547 3.766 -3.325 1.00 82.12 106 ASP A CA 1
ATOM 847 C C . ASP A 1 106 ? 5.754 4.089 -4.613 1.00 82.12 106 ASP A C 1
ATOM 849 O O . ASP A 1 106 ? 6.324 4.149 -5.699 1.00 82.12 106 ASP A O 1
ATOM 853 N N . GLU A 1 107 ? 4.450 4.367 -4.513 1.00 80.81 107 GLU A N 1
ATOM 854 C CA . GLU A 1 107 ? 3.596 4.674 -5.676 1.00 80.81 107 GLU A CA 1
ATOM 855 C C . GLU A 1 107 ? 3.939 6.025 -6.314 1.00 80.81 107 GLU A C 1
ATOM 857 O O . GLU A 1 107 ? 3.857 6.183 -7.530 1.00 80.81 107 GLU A O 1
ATOM 862 N N . CYS A 1 108 ? 4.360 7.011 -5.519 1.00 72.62 108 CYS A N 1
ATOM 863 C CA . CYS A 1 108 ? 4.909 8.265 -6.035 1.00 72.62 108 CYS A CA 1
ATOM 864 C C . CYS A 1 108 ? 6.248 8.057 -6.754 1.00 72.62 108 CYS A C 1
ATOM 866 O O . CYS A 1 108 ? 6.524 8.752 -7.731 1.00 72.62 108 CYS A O 1
ATOM 868 N N . GLU A 1 109 ? 7.088 7.131 -6.292 1.00 67.00 109 GLU A N 1
ATOM 869 C CA . GLU A 1 109 ? 8.328 6.766 -6.980 1.00 67.00 109 GLU A CA 1
ATOM 870 C C . GLU A 1 109 ? 8.065 6.012 -8.289 1.00 67.00 109 GLU A C 1
ATOM 872 O O . GLU A 1 109 ? 8.760 6.274 -9.271 1.00 67.00 109 GLU A O 1
ATOM 877 N N . GLU A 1 110 ? 7.053 5.141 -8.338 1.00 60.53 110 GLU A N 1
ATOM 878 C CA . GLU A 1 110 ? 6.601 4.502 -9.583 1.00 60.53 110 GLU A CA 1
ATOM 879 C C . GLU A 1 110 ? 5.911 5.495 -10.531 1.00 60.53 110 GLU A C 1
ATOM 881 O O . GLU A 1 110 ? 6.055 5.390 -11.747 1.00 60.53 110 GLU A O 1
ATOM 886 N N . SER A 1 111 ? 5.232 6.508 -9.987 1.00 61.62 111 SER A N 1
ATOM 887 C CA . SER A 1 111 ? 4.626 7.606 -10.757 1.00 61.62 111 SER A CA 1
ATOM 888 C C . SER A 1 111 ? 5.657 8.620 -11.272 1.00 61.62 111 SER A C 1
ATOM 890 O O . SER A 1 111 ? 5.339 9.440 -12.135 1.00 61.62 111 SER A O 1
ATOM 892 N N . ASN A 1 112 ? 6.898 8.596 -10.770 1.00 71.69 112 ASN A N 1
ATOM 893 C CA . ASN A 1 112 ? 7.970 9.425 -11.308 1.00 71.69 112 ASN A CA 1
ATOM 894 C C . ASN A 1 112 ? 8.456 8.827 -12.626 1.00 71.69 112 ASN A C 1
ATOM 896 O O . ASN A 1 112 ? 9.363 7.999 -12.655 1.00 71.69 112 ASN A O 1
ATOM 900 N N . LEU A 1 113 ? 7.899 9.325 -13.726 1.00 84.38 113 LEU A N 1
ATOM 901 C CA . LEU A 1 113 ? 8.295 8.946 -15.082 1.00 84.38 113 LEU A CA 1
ATOM 902 C C . LEU A 1 113 ? 9.787 9.204 -15.345 1.00 84.38 113 LEU A C 1
ATOM 904 O O . LEU A 1 113 ? 10.400 8.497 -16.140 1.00 84.38 113 LEU A O 1
ATOM 908 N N . ILE A 1 114 ? 10.382 10.197 -14.668 1.00 88.62 114 ILE A N 1
ATOM 909 C CA . ILE A 1 114 ? 11.813 10.520 -14.724 1.00 88.62 114 ILE A CA 1
ATOM 910 C C . ILE A 1 114 ? 12.450 10.302 -13.345 1.00 88.62 114 ILE A C 1
ATOM 912 O O . ILE A 1 114 ? 12.367 11.150 -12.454 1.00 88.62 114 ILE A O 1
ATOM 916 N N . HIS A 1 115 ? 13.167 9.195 -13.177 1.00 88.25 115 HIS A N 1
ATOM 917 C CA . HIS A 1 115 ? 13.801 8.841 -11.910 1.00 88.25 115 HIS A CA 1
ATOM 918 C C . HIS A 1 115 ? 15.091 9.636 -11.616 1.00 88.25 115 HIS A C 1
ATOM 920 O O . HIS A 1 115 ? 15.710 10.264 -12.480 1.00 88.25 115 HIS A O 1
ATOM 926 N N . GLU A 1 116 ? 15.568 9.597 -10.372 1.00 87.12 116 GLU A N 1
ATOM 927 C CA . GLU A 1 116 ? 16.859 10.196 -10.012 1.00 87.12 116 GLU A CA 1
ATOM 928 C C . GLU A 1 116 ? 18.054 9.441 -10.633 1.00 87.12 116 GLU A C 1
ATOM 930 O O . GLU A 1 116 ? 17.983 8.246 -10.896 1.00 87.12 116 GLU A O 1
ATOM 935 N N . TYR A 1 117 ? 19.200 10.109 -10.803 1.00 86.06 117 TYR A N 1
ATOM 936 C CA . TYR A 1 117 ? 20.430 9.539 -11.386 1.00 86.06 117 TYR A CA 1
ATOM 937 C C . TYR A 1 117 ? 20.890 8.208 -10.769 1.00 86.06 117 TYR A C 1
ATOM 939 O O . TYR A 1 117 ? 21.484 7.366 -11.443 1.00 86.06 117 TYR A O 1
ATOM 947 N N . GLY A 1 118 ? 20.628 8.002 -9.476 1.00 85.12 118 GLY A N 1
ATOM 948 C CA . GLY A 1 118 ? 20.980 6.768 -8.772 1.00 85.12 118 GLY A CA 1
ATOM 949 C C . GLY A 1 118 ? 20.022 5.598 -9.011 1.00 85.12 118 GLY A C 1
ATOM 950 O O . GLY A 1 118 ? 20.316 4.491 -8.554 1.00 85.12 118 GLY A O 1
ATOM 951 N N . TYR A 1 119 ? 18.893 5.828 -9.684 1.00 88.75 119 TYR A N 1
ATOM 952 C CA . TYR A 1 119 ? 17.851 4.831 -9.873 1.00 88.75 119 TYR A CA 1
ATOM 953 C C . TYR A 1 119 ? 18.341 3.658 -10.721 1.00 88.75 119 TYR A C 1
ATOM 955 O O . TYR A 1 119 ? 18.918 3.813 -11.802 1.00 88.75 119 TYR A O 1
ATOM 963 N N . LYS A 1 120 ? 18.125 2.452 -10.195 1.00 89.00 120 LYS A N 1
ATOM 964 C CA . LYS A 1 120 ? 18.544 1.207 -10.827 1.00 89.00 120 LYS A CA 1
ATOM 965 C C . LYS A 1 120 ? 17.580 0.079 -10.452 1.00 89.00 120 LYS A C 1
ATOM 967 O O . LYS A 1 120 ? 17.767 -0.534 -9.396 1.00 89.00 120 LYS A O 1
ATOM 972 N N . PRO A 1 121 ? 16.595 -0.227 -11.307 1.00 88.31 121 PRO A N 1
ATOM 973 C CA . PRO A 1 121 ? 15.638 -1.287 -11.040 1.00 88.31 121 PRO A CA 1
ATOM 974 C C . PRO A 1 121 ? 16.296 -2.670 -11.143 1.00 88.31 121 PRO A C 1
ATOM 976 O O . PRO A 1 121 ? 17.423 -2.834 -11.637 1.00 88.31 121 PRO A O 1
ATOM 979 N N . ASN A 1 122 ? 15.583 -3.700 -10.681 1.00 89.94 122 ASN A N 1
ATOM 980 C CA . ASN A 1 122 ? 16.003 -5.083 -10.896 1.00 89.94 122 ASN A CA 1
ATOM 981 C C . ASN A 1 122 ? 16.005 -5.389 -12.405 1.00 89.94 122 ASN A C 1
ATOM 983 O O . ASN A 1 122 ? 14.997 -5.165 -13.070 1.00 89.94 122 ASN A O 1
ATOM 987 N N . PRO A 1 123 ? 17.107 -5.904 -12.980 1.00 91.69 123 PRO A N 1
ATOM 988 C CA . PRO A 1 123 ? 17.189 -6.094 -14.421 1.00 91.69 123 PRO A CA 1
ATOM 989 C C . PRO A 1 123 ? 16.271 -7.226 -14.893 1.00 91.69 123 PRO A C 1
ATOM 991 O O . PRO A 1 123 ? 16.437 -8.378 -14.482 1.00 91.69 123 PRO A O 1
ATOM 994 N N . ILE A 1 124 ? 15.368 -6.907 -15.818 1.00 94.50 124 ILE A N 1
ATOM 995 C CA . ILE A 1 124 ? 14.609 -7.881 -16.601 1.00 94.50 124 ILE A CA 1
ATOM 996 C C . ILE A 1 124 ? 15.446 -8.262 -17.829 1.00 94.50 124 ILE A C 1
ATOM 998 O O . ILE A 1 124 ? 16.022 -7.401 -18.485 1.00 94.50 124 ILE A O 1
ATOM 1002 N N . PHE A 1 125 ? 15.584 -9.556 -18.118 1.00 95.50 125 PHE A N 1
ATOM 1003 C CA . PHE A 1 125 ? 16.424 -10.036 -19.220 1.00 95.50 125 PHE A CA 1
ATOM 1004 C C . PHE A 1 125 ? 15.563 -10.478 -20.401 1.00 95.50 125 PHE A C 1
ATOM 1006 O O . PHE A 1 125 ? 14.812 -11.447 -20.281 1.00 95.50 125 PHE A O 1
ATOM 1013 N N . TYR A 1 126 ? 15.718 -9.809 -21.545 1.00 95.25 126 TYR A N 1
ATOM 1014 C CA . TYR A 1 126 ? 14.918 -10.065 -22.745 1.00 95.25 126 TYR A CA 1
ATOM 1015 C C . TYR A 1 126 ? 15.694 -10.793 -23.855 1.00 95.25 126 TYR A C 1
ATOM 1017 O O . TYR A 1 126 ? 16.852 -10.484 -24.163 1.00 95.25 126 TYR A O 1
ATOM 1025 N N . GLY A 1 127 ? 15.021 -11.757 -24.490 1.00 94.69 127 GLY A N 1
ATOM 1026 C CA . GLY A 1 127 ? 15.570 -12.641 -25.523 1.00 94.69 127 GLY A CA 1
ATOM 1027 C C . GLY A 1 127 ? 16.308 -13.870 -24.974 1.00 94.69 127 GLY A C 1
ATOM 1028 O O . GLY A 1 127 ? 16.607 -13.968 -23.787 1.00 94.69 127 GLY A O 1
ATOM 1029 N N . GLU A 1 128 ? 16.616 -14.831 -25.849 1.00 93.50 128 GLU A N 1
ATOM 1030 C CA . GLU A 1 128 ? 17.296 -16.076 -25.470 1.00 93.50 128 GLU A CA 1
ATOM 1031 C C . GLU A 1 128 ? 18.791 -16.034 -25.812 1.00 93.50 128 GLU A C 1
ATOM 1033 O O . GLU A 1 128 ? 19.193 -15.967 -26.975 1.00 93.50 128 GLU A O 1
ATOM 1038 N N . GLY A 1 129 ? 19.659 -16.112 -24.800 1.00 92.19 129 GLY A N 1
ATOM 1039 C CA . GLY A 1 129 ? 21.098 -16.164 -25.040 1.00 92.19 129 GLY A CA 1
ATOM 1040 C C . GLY A 1 129 ? 21.968 -16.104 -23.790 1.00 92.19 129 GLY A C 1
ATOM 1041 O O . GLY A 1 129 ? 21.498 -16.084 -22.657 1.00 92.19 129 GLY A O 1
ATOM 1042 N N . ASN A 1 130 ? 23.284 -16.066 -24.021 1.00 93.25 130 ASN A N 1
ATOM 1043 C CA . ASN A 1 130 ? 24.305 -16.027 -22.965 1.00 93.25 130 ASN A CA 1
ATOM 1044 C C . ASN A 1 130 ? 24.915 -14.628 -22.755 1.00 93.25 130 ASN A C 1
ATOM 1046 O O . ASN A 1 130 ? 25.857 -14.484 -21.975 1.00 93.25 130 ASN A O 1
ATOM 1050 N N . ARG A 1 131 ? 24.472 -13.614 -23.509 1.00 95.62 131 ARG A N 1
ATOM 1051 C CA . ARG A 1 131 ? 24.980 -12.235 -23.438 1.00 95.62 131 ARG A CA 1
ATOM 1052 C C . ARG A 1 131 ? 23.839 -11.251 -23.630 1.00 95.62 131 ARG A C 1
ATOM 1054 O O . ARG A 1 131 ? 23.086 -11.389 -24.589 1.00 95.62 131 ARG A O 1
ATOM 1061 N N . TYR A 1 132 ? 23.802 -10.252 -22.760 1.00 97.31 132 TYR A N 1
ATOM 1062 C CA . TYR A 1 132 ? 22.795 -9.201 -22.739 1.00 97.31 132 TYR A CA 1
ATOM 1063 C C . TYR A 1 132 ? 23.489 -7.848 -22.658 1.00 97.31 132 TYR A C 1
ATOM 1065 O O . TYR A 1 132 ? 24.567 -7.736 -22.064 1.00 97.31 132 TYR A O 1
ATOM 1073 N N . PHE A 1 133 ? 22.878 -6.847 -23.272 1.00 95.19 133 PHE A N 1
ATOM 1074 C CA . PHE A 1 133 ? 23.382 -5.485 -23.351 1.00 95.19 133 PHE A CA 1
ATOM 1075 C C . PHE A 1 133 ? 22.254 -4.525 -22.984 1.00 95.19 133 PHE A C 1
ATOM 1077 O O . PHE A 1 133 ? 21.124 -4.713 -23.431 1.00 95.19 133 PHE A O 1
ATOM 1084 N N . GLY A 1 134 ? 22.575 -3.515 -22.181 1.00 93.75 134 GLY A N 1
ATOM 1085 C CA . GLY A 1 134 ? 21.740 -2.327 -22.031 1.00 93.75 134 GLY A CA 1
ATOM 1086 C C . GLY A 1 134 ? 22.158 -1.273 -23.055 1.00 93.75 134 GLY A C 1
ATOM 1087 O O . GLY A 1 134 ? 23.328 -1.208 -23.444 1.00 93.75 134 GLY A O 1
ATOM 1088 N N . ILE A 1 135 ? 21.188 -0.489 -23.497 1.00 93.62 135 ILE A N 1
ATOM 1089 C CA . ILE A 1 135 ? 21.350 0.717 -24.310 1.00 93.62 135 ILE A CA 1
ATOM 1090 C C . ILE A 1 135 ? 20.918 1.904 -23.455 1.00 93.62 135 ILE A C 1
ATOM 1092 O O . ILE A 1 135 ? 19.865 1.839 -22.819 1.00 93.62 135 ILE A O 1
ATOM 1096 N N . GLU A 1 136 ? 21.725 2.959 -23.489 1.00 93.75 136 GLU A N 1
ATOM 1097 C CA . GLU A 1 136 ? 21.459 4.255 -22.867 1.00 93.75 136 GLU A CA 1
ATOM 1098 C C . GLU A 1 136 ? 21.416 5.315 -23.979 1.00 93.75 136 GLU A C 1
ATOM 1100 O O . GLU A 1 136 ? 22.275 5.325 -24.871 1.00 93.75 136 GLU A O 1
ATOM 1105 N N . LEU A 1 137 ? 20.386 6.163 -23.964 1.00 92.75 137 LEU A N 1
ATOM 1106 C CA . LEU A 1 137 ? 20.214 7.292 -24.877 1.00 92.75 137 LEU A CA 1
ATOM 1107 C C . LEU A 1 137 ? 20.011 8.571 -24.066 1.00 92.75 137 LEU A C 1
ATOM 1109 O O . LEU A 1 137 ? 19.070 8.674 -23.287 1.00 92.75 137 LEU A O 1
ATOM 1113 N N . GLU A 1 138 ? 20.872 9.557 -24.293 1.00 92.38 138 GLU A N 1
ATOM 1114 C CA . GLU A 1 138 ? 20.846 10.843 -23.594 1.00 92.38 138 GLU A CA 1
ATOM 1115 C C . GLU A 1 138 ? 20.247 11.932 -24.492 1.00 92.38 138 GLU A C 1
ATOM 1117 O O . GLU A 1 138 ? 20.648 12.096 -25.652 1.00 92.38 138 GLU A O 1
ATOM 1122 N N . ILE A 1 139 ? 19.297 12.690 -23.948 1.00 89.81 139 ILE A N 1
ATOM 1123 C CA . ILE A 1 139 ? 18.706 13.876 -24.574 1.00 89.81 139 ILE A CA 1
ATOM 1124 C C . ILE A 1 139 ? 19.144 15.085 -23.747 1.00 89.81 139 ILE A C 1
ATOM 1126 O O . ILE A 1 139 ? 18.866 15.130 -22.555 1.00 89.81 139 ILE A O 1
ATOM 1130 N N . ASP A 1 140 ? 19.835 16.041 -24.372 1.00 89.56 140 ASP A N 1
ATOM 1131 C CA . ASP A 1 140 ? 20.448 17.199 -23.703 1.00 89.56 140 ASP A CA 1
ATOM 1132 C C . ASP A 1 140 ? 19.916 18.536 -24.247 1.00 89.56 140 ASP A C 1
ATOM 1134 O O . ASP A 1 140 ? 19.580 18.651 -25.432 1.00 89.56 140 ASP A O 1
ATOM 1138 N N . GLY A 1 141 ? 19.881 19.567 -23.398 1.00 81.56 141 GLY A N 1
ATOM 1139 C CA . GLY A 1 141 ? 19.457 20.932 -23.734 1.00 81.56 141 GLY A CA 1
ATOM 1140 C C . GLY A 1 141 ? 17.948 21.123 -23.930 1.00 81.56 141 GLY A C 1
ATOM 1141 O O . GLY A 1 141 ? 17.528 22.202 -24.364 1.00 81.56 141 GLY A O 1
ATOM 1142 N N . ALA A 1 142 ? 17.163 20.074 -23.685 1.00 73.44 142 ALA A N 1
ATOM 1143 C CA . ALA A 1 142 ? 15.707 20.019 -23.618 1.00 73.44 142 ALA A CA 1
ATOM 1144 C C . ALA A 1 142 ? 15.286 18.594 -23.221 1.00 73.44 142 ALA A C 1
ATOM 1146 O O . ALA A 1 142 ? 16.063 17.647 -23.348 1.00 73.44 142 ALA A O 1
ATOM 1147 N N . GLY A 1 143 ? 14.013 18.425 -22.871 1.00 72.56 143 GLY A N 1
ATOM 1148 C CA . GLY A 1 143 ? 13.376 17.115 -22.792 1.00 72.56 143 GLY A CA 1
ATOM 1149 C C . GLY A 1 143 ? 13.055 16.661 -21.382 1.00 72.56 143 GLY A C 1
ATOM 1150 O O . GLY A 1 143 ? 12.257 15.752 -21.266 1.00 72.56 143 GLY A O 1
ATOM 1151 N N . ARG A 1 144 ? 13.571 17.292 -20.323 1.00 78.25 144 ARG A N 1
ATOM 1152 C CA . ARG A 1 144 ? 13.155 16.974 -18.951 1.00 78.25 144 ARG A CA 1
ATOM 1153 C C . ARG A 1 144 ? 11.745 17.505 -18.645 1.00 78.25 144 ARG A C 1
ATOM 1155 O O . ARG A 1 144 ? 11.583 18.541 -18.009 1.00 78.25 144 ARG A O 1
ATOM 1162 N N . ASP A 1 145 ? 10.740 16.782 -19.114 1.00 83.62 145 ASP A N 1
ATOM 1163 C CA . ASP A 1 145 ? 9.321 17.074 -18.930 1.00 83.62 145 ASP A CA 1
ATOM 1164 C C . ASP A 1 145 ? 8.551 15.754 -18.811 1.00 83.62 145 ASP A C 1
ATOM 1166 O O . ASP A 1 145 ? 8.803 14.823 -19.582 1.00 83.62 145 ASP A O 1
ATOM 1170 N N . ASP A 1 146 ? 7.645 15.675 -17.838 1.00 81.94 146 ASP A N 1
ATOM 1171 C CA . ASP A 1 146 ? 6.921 14.444 -17.523 1.00 81.94 146 ASP A CA 1
ATOM 1172 C C . ASP A 1 146 ? 5.963 14.037 -18.657 1.00 81.94 146 ASP A C 1
ATOM 1174 O O . ASP A 1 146 ? 5.866 12.848 -18.950 1.00 81.94 146 ASP A O 1
ATOM 1178 N N . ASP A 1 147 ? 5.358 14.985 -19.387 1.00 82.69 147 ASP A N 1
ATOM 1179 C CA . ASP A 1 147 ? 4.467 14.665 -20.516 1.00 82.69 147 ASP A CA 1
ATOM 1180 C C . ASP A 1 147 ? 5.260 14.001 -21.663 1.00 82.69 147 ASP A C 1
ATOM 1182 O O . ASP A 1 147 ? 4.788 13.072 -22.325 1.00 82.69 147 ASP A O 1
ATOM 1186 N N . PHE A 1 148 ? 6.498 14.454 -21.909 1.00 87.75 148 PHE A N 1
ATOM 1187 C CA . PHE A 1 148 ? 7.381 13.823 -22.900 1.00 87.75 148 PHE A CA 1
ATOM 1188 C C . PHE A 1 148 ? 7.928 12.481 -22.414 1.00 87.75 148 PHE A C 1
ATOM 1190 O O . PHE A 1 148 ? 8.106 11.570 -23.226 1.00 87.75 148 PHE A O 1
ATOM 1197 N N . ALA A 1 149 ? 8.212 12.355 -21.116 1.00 89.50 149 ALA A N 1
ATOM 1198 C CA . ALA A 1 149 ? 8.627 11.095 -20.515 1.00 89.50 149 ALA A CA 1
ATOM 1199 C C . ALA A 1 149 ? 7.535 10.030 -20.671 1.00 89.50 149 ALA A C 1
ATOM 1201 O O . ALA A 1 149 ? 7.842 8.915 -21.092 1.00 89.50 149 ALA A O 1
ATOM 1202 N N . GLU A 1 150 ? 6.277 10.398 -20.411 1.00 88.56 150 GLU A N 1
ATOM 1203 C CA . GLU A 1 150 ? 5.109 9.529 -20.572 1.00 88.56 150 GLU A CA 1
ATOM 1204 C C . GLU A 1 150 ? 5.002 9.031 -22.014 1.00 88.56 150 GLU A C 1
ATOM 1206 O O . GLU A 1 150 ? 4.992 7.826 -22.246 1.00 88.56 150 GLU A O 1
ATOM 1211 N N . GLU A 1 151 ? 5.031 9.935 -23.002 1.00 90.94 151 GLU A N 1
ATOM 1212 C CA . GLU A 1 151 ? 4.927 9.557 -24.418 1.00 90.94 151 GLU A CA 1
ATOM 1213 C C . GLU A 1 151 ? 6.065 8.610 -24.844 1.00 90.94 151 GLU A C 1
ATOM 1215 O O . GLU A 1 151 ? 5.845 7.645 -25.582 1.00 90.94 151 GLU A O 1
ATOM 1220 N N . LEU A 1 152 ? 7.292 8.854 -24.374 1.00 92.00 152 LEU A N 1
ATOM 1221 C CA . LEU A 1 152 ? 8.445 8.003 -24.673 1.00 92.00 152 LEU A CA 1
ATOM 1222 C C . LEU A 1 152 ? 8.325 6.619 -24.025 1.00 92.00 152 LEU A C 1
ATOM 1224 O O . LEU A 1 152 ? 8.631 5.621 -24.686 1.00 92.00 152 LEU A O 1
ATOM 1228 N N . LEU A 1 153 ? 7.881 6.552 -22.769 1.00 91.94 153 LEU A N 1
ATOM 1229 C CA . LEU A 1 153 ? 7.651 5.300 -22.049 1.00 91.94 153 LEU A CA 1
ATOM 1230 C C . LEU A 1 153 ? 6.498 4.510 -22.669 1.00 91.94 153 LEU A C 1
ATOM 1232 O O . LEU A 1 153 ? 6.664 3.319 -22.913 1.00 91.94 153 LEU A O 1
ATOM 1236 N N . ASP A 1 154 ? 5.392 5.157 -23.027 1.00 89.50 154 ASP A N 1
ATOM 1237 C CA . ASP A 1 154 ? 4.257 4.528 -23.710 1.00 89.50 154 ASP A CA 1
ATOM 1238 C C . ASP A 1 154 ? 4.674 3.890 -25.038 1.00 89.50 154 ASP A C 1
ATOM 1240 O O . ASP A 1 154 ? 4.248 2.781 -25.369 1.00 89.50 154 ASP A O 1
ATOM 1244 N N . ILE A 1 155 ? 5.532 4.568 -25.807 1.00 92.31 155 ILE A N 1
ATOM 1245 C CA . ILE A 1 155 ? 6.062 4.034 -27.066 1.00 92.31 155 ILE A CA 1
ATOM 1246 C C . ILE A 1 155 ? 7.012 2.864 -26.797 1.00 92.31 155 ILE A C 1
ATOM 1248 O O . ILE A 1 155 ? 6.882 1.815 -27.432 1.00 92.31 155 ILE A O 1
ATOM 1252 N N . ALA A 1 156 ? 7.982 3.042 -25.897 1.00 90.88 156 ALA A N 1
ATOM 1253 C CA . ALA A 1 156 ? 9.021 2.049 -25.639 1.00 90.88 156 ALA A CA 1
ATOM 1254 C C . ALA A 1 156 ? 8.468 0.788 -24.962 1.00 90.88 156 ALA A C 1
ATOM 1256 O O . ALA A 1 156 ? 8.915 -0.317 -25.272 1.00 90.88 156 ALA A O 1
ATOM 1257 N N . ASN A 1 157 ? 7.470 0.950 -24.091 1.00 92.00 157 ASN A N 1
ATOM 1258 C CA . ASN A 1 157 ? 6.940 -0.106 -23.239 1.00 92.00 157 ASN A CA 1
ATOM 1259 C C . ASN A 1 157 ? 5.566 -0.634 -23.681 1.00 92.00 157 ASN A C 1
ATOM 1261 O O . ASN A 1 157 ? 4.951 -1.432 -22.974 1.00 92.00 157 ASN A O 1
ATOM 1265 N N . ALA A 1 158 ? 5.096 -0.272 -24.882 1.00 89.00 158 ALA A N 1
ATOM 1266 C CA . ALA A 1 158 ? 3.782 -0.659 -25.412 1.00 89.00 158 ALA A CA 1
ATOM 1267 C C . ALA A 1 158 ? 3.491 -2.176 -25.392 1.00 89.00 158 ALA A C 1
ATOM 1269 O O . ALA A 1 158 ? 2.332 -2.604 -25.441 1.00 89.00 158 ALA A O 1
ATOM 1270 N N . HIS A 1 159 ? 4.535 -3.009 -25.406 1.00 86.38 159 HIS A N 1
ATOM 1271 C CA . HIS A 1 159 ? 4.424 -4.469 -25.497 1.00 86.38 159 HIS A CA 1
ATOM 1272 C C . HIS A 1 159 ? 5.125 -5.220 -24.359 1.00 86.38 159 HIS A C 1
ATOM 1274 O O . HIS A 1 159 ? 4.766 -6.367 -24.086 1.00 86.38 159 HIS A O 1
ATOM 1280 N N . ALA A 1 160 ? 6.104 -4.596 -23.707 1.00 88.94 160 ALA A N 1
ATOM 1281 C CA . ALA A 1 160 ? 6.865 -5.145 -22.591 1.00 88.94 160 ALA A CA 1
ATOM 1282 C C . ALA A 1 160 ? 7.574 -4.006 -21.847 1.00 88.94 160 ALA A C 1
ATOM 1284 O O . ALA A 1 160 ? 7.884 -2.995 -22.459 1.00 88.94 160 ALA A O 1
ATOM 1285 N N . ASP A 1 161 ? 7.879 -4.196 -20.566 1.00 91.12 161 ASP A N 1
ATOM 1286 C CA . ASP A 1 161 ? 8.613 -3.221 -19.752 1.00 91.12 161 ASP A CA 1
ATOM 1287 C C . ASP A 1 161 ? 10.107 -3.203 -20.130 1.00 91.12 161 ASP A C 1
ATOM 1289 O O . ASP A 1 161 ? 10.914 -3.987 -19.618 1.00 91.12 161 ASP A O 1
ATOM 1293 N N . LEU A 1 162 ? 10.461 -2.404 -21.136 1.00 92.88 162 LEU A N 1
ATOM 1294 C CA . LEU A 1 162 ? 11.764 -2.422 -21.799 1.00 92.88 162 LEU A CA 1
ATOM 1295 C C . LEU A 1 162 ? 12.677 -1.286 -21.363 1.00 92.88 162 LEU A C 1
ATOM 1297 O O . LEU A 1 162 ? 13.898 -1.456 -21.415 1.00 92.88 162 LEU A O 1
ATOM 1301 N N . LEU A 1 163 ? 12.119 -0.144 -20.982 1.00 93.75 163 LEU A N 1
ATOM 1302 C CA . LEU A 1 163 ? 12.847 1.103 -20.815 1.00 93.75 163 LEU A CA 1
ATOM 1303 C C . LEU A 1 163 ? 12.344 1.869 -19.593 1.00 93.75 163 LEU A C 1
ATOM 1305 O O . LEU A 1 163 ? 11.145 1.955 -19.361 1.00 93.75 163 LEU A O 1
ATOM 1309 N N . TYR A 1 164 ? 13.270 2.478 -18.861 1.00 93.56 164 TYR A N 1
ATOM 1310 C CA . TYR A 1 164 ? 12.983 3.443 -17.802 1.00 93.56 164 TYR A CA 1
ATOM 1311 C C . TYR A 1 164 ? 13.795 4.719 -18.038 1.00 93.56 164 TYR A C 1
ATOM 1313 O O . TYR A 1 164 ? 14.846 4.687 -18.688 1.00 93.56 164 TYR A O 1
ATOM 1321 N N . ILE A 1 165 ? 13.315 5.852 -17.528 1.00 93.50 165 ILE A N 1
ATOM 1322 C CA . ILE A 1 165 ? 13.962 7.155 -17.725 1.00 93.50 165 ILE A CA 1
ATOM 1323 C C . ILE A 1 165 ? 14.544 7.623 -16.398 1.00 93.50 165 ILE A C 1
ATOM 1325 O O . ILE A 1 165 ? 13.906 7.524 -15.354 1.00 93.50 165 ILE A O 1
ATOM 1329 N N . LYS A 1 166 ? 15.768 8.142 -16.418 1.00 91.81 166 LYS A N 1
ATOM 1330 C CA . LYS A 1 166 ? 16.411 8.744 -15.249 1.00 91.81 166 LYS A CA 1
ATOM 1331 C C . LYS A 1 166 ? 17.048 10.086 -15.605 1.00 91.81 166 LYS A C 1
ATOM 1333 O O . LYS A 1 166 ? 17.241 10.433 -16.768 1.00 91.81 166 LYS A O 1
ATOM 1338 N N . THR A 1 167 ? 17.376 10.857 -14.582 1.00 88.06 167 THR A N 1
ATOM 1339 C CA . THR A 1 167 ? 18.175 12.078 -14.709 1.00 88.06 167 THR A CA 1
ATOM 1340 C C . THR A 1 167 ? 19.654 11.732 -14.824 1.00 88.06 167 THR A C 1
ATOM 1342 O O . THR A 1 167 ? 20.125 10.813 -14.163 1.00 88.06 167 THR A O 1
ATOM 1345 N N . ASP A 1 168 ? 20.413 12.504 -15.597 1.00 82.81 168 ASP A N 1
ATOM 1346 C CA . ASP A 1 168 ? 21.874 12.437 -15.584 1.00 82.81 168 ASP A CA 1
ATOM 1347 C C . ASP A 1 168 ? 22.463 13.803 -15.223 1.00 82.81 168 ASP A C 1
ATOM 1349 O O . ASP A 1 168 ? 22.074 14.842 -15.757 1.00 82.81 168 ASP A O 1
ATOM 1353 N N . GLY A 1 169 ? 23.387 13.807 -14.258 1.00 80.19 169 GLY A N 1
ATOM 1354 C CA . GLY A 1 169 ? 23.974 15.035 -13.714 1.00 80.19 169 GLY A CA 1
ATOM 1355 C C . GLY A 1 169 ? 24.919 15.769 -14.672 1.00 80.19 169 GLY A C 1
ATOM 1356 O O . GLY A 1 169 ? 25.379 16.864 -14.342 1.00 80.19 169 GLY A O 1
ATOM 1357 N N . SER A 1 170 ? 25.250 15.166 -15.813 1.00 85.94 170 SER A N 1
ATOM 1358 C CA . SER A 1 170 ? 26.029 15.770 -16.893 1.00 85.94 170 SER A CA 1
ATOM 1359 C C . SER A 1 170 ? 25.172 16.482 -17.945 1.00 85.94 170 SER A C 1
ATOM 1361 O O . SER A 1 170 ? 25.738 17.257 -18.718 1.00 85.94 170 SER A O 1
ATOM 1363 N N . LEU A 1 171 ? 23.848 16.286 -17.930 1.00 85.75 171 LEU A N 1
ATOM 1364 C CA . LEU A 1 171 ? 22.900 16.906 -18.860 1.00 85.75 171 LEU A CA 1
ATOM 1365 C C . LEU A 1 171 ? 22.351 18.236 -18.315 1.00 85.75 171 LEU A C 1
ATOM 1367 O O . LEU A 1 171 ? 22.164 18.411 -17.107 1.00 85.75 171 LEU A O 1
ATOM 1371 N N . ASP A 1 172 ? 22.062 19.173 -19.215 1.00 85.06 172 ASP A N 1
ATOM 1372 C CA . ASP A 1 172 ? 21.399 20.450 -18.937 1.00 85.06 172 ASP A CA 1
ATOM 1373 C C . ASP A 1 172 ? 19.930 20.363 -19.371 1.00 85.06 172 ASP A C 1
ATOM 1375 O O . ASP A 1 172 ? 19.622 20.358 -20.561 1.00 85.06 172 ASP A O 1
ATOM 1379 N N . ASP A 1 173 ? 19.021 20.266 -18.397 1.00 81.56 173 ASP A N 1
ATOM 1380 C CA . ASP A 1 173 ? 17.570 20.128 -18.627 1.00 81.56 173 ASP A CA 1
ATOM 1381 C C . ASP A 1 173 ? 17.177 18.933 -19.527 1.00 81.56 173 ASP A C 1
ATOM 1383 O O . ASP A 1 173 ? 16.239 18.986 -20.326 1.00 81.56 173 ASP A O 1
ATOM 1387 N N . GLY A 1 174 ? 17.937 17.844 -19.397 1.00 86.38 174 GLY A N 1
ATOM 1388 C CA . GLY A 1 174 ? 17.817 16.627 -20.194 1.00 86.38 174 GLY A CA 1
ATOM 1389 C C . GLY A 1 174 ? 17.313 15.401 -19.429 1.00 86.38 174 GLY A C 1
ATOM 1390 O O . GLY A 1 174 ? 17.098 15.438 -18.213 1.00 86.38 174 GLY A O 1
ATOM 1391 N N . MET A 1 175 ? 17.167 14.291 -20.152 1.00 90.44 175 MET A N 1
ATOM 1392 C CA . MET A 1 175 ? 16.795 12.979 -19.612 1.00 90.44 175 MET A CA 1
ATOM 1393 C C . MET A 1 175 ? 17.612 11.853 -20.261 1.00 90.44 175 MET A C 1
ATOM 1395 O O . MET A 1 175 ? 18.052 11.967 -21.408 1.00 90.44 175 MET A O 1
ATOM 1399 N N . GLU A 1 176 ? 17.798 10.757 -19.531 1.00 93.44 176 GLU A N 1
ATOM 1400 C CA . GLU A 1 176 ? 18.497 9.557 -19.985 1.00 93.44 176 GLU A CA 1
ATOM 1401 C C . GLU A 1 176 ? 17.524 8.376 -20.029 1.00 93.44 176 GLU A C 1
ATOM 1403 O O . GLU A 1 176 ? 16.960 7.971 -19.013 1.00 93.44 176 GLU A O 1
ATOM 1408 N N . LEU A 1 177 ? 17.341 7.813 -21.218 1.00 94.00 177 LEU A N 1
ATOM 1409 C CA . LEU A 1 177 ? 16.518 6.639 -21.464 1.00 94.00 177 LEU A CA 1
ATOM 1410 C C . LEU A 1 177 ? 17.393 5.389 -21.369 1.00 94.00 177 LEU A C 1
ATOM 1412 O O . LEU A 1 177 ? 18.355 5.249 -22.128 1.00 94.00 177 LEU A O 1
ATOM 1416 N N . VAL A 1 178 ? 17.044 4.460 -20.483 1.00 95.62 178 VAL A N 1
ATOM 1417 C CA . VAL A 1 178 ? 17.843 3.264 -20.199 1.00 95.62 178 VAL A CA 1
ATOM 1418 C C . VAL A 1 178 ? 17.017 2.012 -20.430 1.00 95.62 178 VAL A C 1
ATOM 1420 O O . VAL A 1 178 ? 15.974 1.815 -19.815 1.00 95.62 178 VAL A O 1
ATOM 1423 N N . SER A 1 179 ? 17.507 1.128 -21.294 1.00 95.75 179 SER A N 1
ATOM 1424 C CA . SER A 1 179 ? 16.857 -0.164 -21.526 1.00 95.75 179 SER A CA 1
ATOM 1425 C C . SER A 1 179 ? 17.288 -1.231 -20.525 1.00 95.75 179 SER A C 1
ATOM 1427 O O . SER A 1 179 ? 18.451 -1.323 -20.110 1.00 95.75 179 SER A O 1
ATOM 1429 N N . HIS A 1 180 ? 16.352 -2.120 -20.214 1.00 96.31 180 HIS A N 1
ATOM 1430 C CA . HIS A 1 180 ? 16.647 -3.396 -19.594 1.00 96.31 180 HIS A CA 1
ATOM 1431 C C . HIS A 1 180 ? 17.588 -4.247 -20.477 1.00 96.31 180 HIS A C 1
ATOM 1433 O O . HIS A 1 180 ? 17.612 -4.109 -21.705 1.00 96.31 180 HIS A O 1
ATOM 1439 N N . PRO A 1 181 ? 18.404 -5.144 -19.888 1.00 96.69 181 PRO A N 1
ATOM 1440 C CA . PRO A 1 181 ? 19.338 -5.957 -20.659 1.00 96.69 181 PRO A CA 1
ATOM 1441 C C . PRO A 1 181 ? 18.641 -6.868 -21.678 1.00 96.69 181 PRO A C 1
ATOM 1443 O O . PRO A 1 181 ? 17.958 -7.824 -21.313 1.00 96.69 181 PRO A O 1
ATOM 1446 N N . CYS A 1 182 ? 18.916 -6.657 -22.964 1.00 96.31 182 CYS A N 1
ATOM 1447 C CA . CYS A 1 182 ? 18.390 -7.500 -24.038 1.00 96.31 182 CYS A CA 1
ATOM 1448 C C . CYS A 1 182 ? 19.520 -8.204 -24.796 1.00 96.31 182 CYS A C 1
ATOM 1450 O O . CYS A 1 182 ? 20.663 -7.729 -24.864 1.00 96.31 182 CYS A O 1
ATOM 1452 N N . THR A 1 183 ? 19.227 -9.364 -25.381 1.00 96.56 183 THR A N 1
ATOM 1453 C CA . THR A 1 183 ? 20.129 -9.947 -26.383 1.00 96.56 183 THR A CA 1
ATOM 1454 C C . THR A 1 183 ? 20.226 -9.026 -2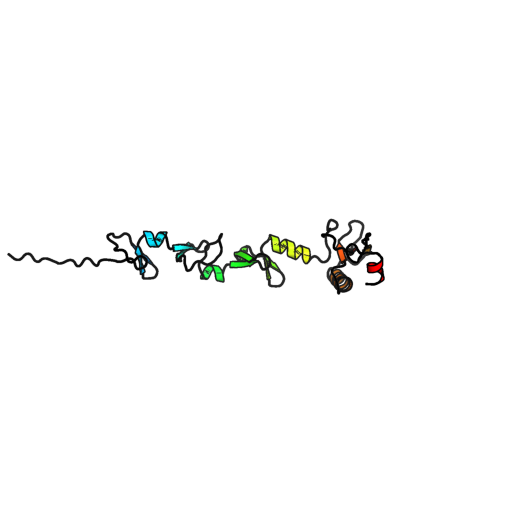7.603 1.00 96.56 183 THR A C 1
ATOM 1456 O O . THR A 1 183 ? 19.309 -8.270 -27.904 1.00 96.56 183 THR A O 1
ATOM 1459 N N . MET A 1 184 ? 21.340 -9.099 -28.338 1.00 94.56 184 MET A N 1
ATOM 1460 C CA . MET A 1 184 ? 21.512 -8.298 -29.560 1.00 94.56 184 MET A CA 1
ATOM 1461 C C . MET A 1 184 ? 20.421 -8.581 -30.605 1.00 94.56 184 MET A C 1
ATOM 1463 O O . MET A 1 184 ? 20.030 -7.680 -31.330 1.00 94.56 184 MET A O 1
ATOM 1467 N N . ASP A 1 185 ? 19.953 -9.829 -30.695 1.00 94.81 185 ASP A N 1
ATOM 1468 C CA . ASP A 1 185 ? 18.891 -10.208 -31.630 1.00 94.81 185 ASP A CA 1
ATOM 1469 C C . ASP A 1 185 ? 17.553 -9.567 -31.245 1.00 94.81 185 ASP A C 1
ATOM 1471 O O . ASP A 1 185 ? 16.873 -9.027 -32.109 1.00 94.81 185 ASP A O 1
ATOM 1475 N N . TYR A 1 186 ? 17.238 -9.541 -29.947 1.00 94.81 186 TYR A N 1
ATOM 1476 C CA . TYR A 1 186 ? 16.048 -8.870 -29.426 1.00 94.81 186 TYR A CA 1
ATOM 1477 C C . TYR A 1 186 ? 16.067 -7.371 -29.758 1.00 94.81 186 TYR A C 1
ATOM 1479 O O . TYR A 1 186 ? 15.149 -6.891 -30.400 1.00 94.81 186 TYR A O 1
ATOM 1487 N N . HIS A 1 187 ? 17.171 -6.666 -29.467 1.00 91.56 187 HIS A N 1
ATOM 1488 C CA . HIS A 1 187 ? 17.335 -5.233 -29.791 1.00 91.56 187 HIS A CA 1
ATOM 1489 C C . HIS A 1 187 ? 17.159 -4.880 -31.280 1.00 91.56 187 HIS A C 1
ATOM 1491 O O . HIS A 1 187 ? 16.954 -3.717 -31.613 1.00 91.56 187 HIS A O 1
ATOM 1497 N N . ILE A 1 188 ? 17.345 -5.839 -32.191 1.00 91.62 188 ILE A N 1
ATOM 1498 C CA . ILE A 1 188 ? 17.301 -5.596 -33.642 1.00 91.62 188 ILE A CA 1
ATOM 1499 C C . ILE A 1 188 ? 15.933 -5.942 -34.239 1.00 91.62 188 ILE A C 1
ATOM 1501 O O . ILE A 1 188 ? 15.565 -5.353 -35.259 1.00 91.62 188 ILE A O 1
ATOM 1505 N N . ASN A 1 189 ? 15.228 -6.924 -33.675 1.00 91.06 189 ASN A N 1
ATOM 1506 C CA . ASN A 1 189 ? 14.089 -7.559 -34.340 1.00 91.06 189 ASN A CA 1
ATOM 1507 C C . ASN A 1 189 ? 12.752 -7.419 -33.605 1.00 91.06 189 ASN A C 1
ATOM 1509 O O . ASN A 1 189 ? 11.729 -7.680 -34.238 1.00 91.06 189 ASN A O 1
ATOM 1513 N N . GLU A 1 190 ? 12.757 -7.027 -32.332 1.00 83.62 190 GLU A N 1
ATOM 1514 C CA . GLU A 1 190 ? 11.559 -6.785 -31.516 1.00 83.62 190 GLU A CA 1
ATOM 1515 C C . GLU A 1 190 ? 11.481 -5.301 -31.141 1.00 83.62 190 GLU A C 1
ATOM 1517 O O . GLU A 1 190 ? 10.371 -4.737 -31.253 1.00 83.62 190 GLU A O 1
#

InterPro domains:
  IPR001781 Zinc finger, LIM-type [PS50023] (45-110)

Organism: NCBI:txid411473

Foldseek 3Di:
DDDPPPPDPPPFDAFPPPRDTDPDPQWDQDPNGTHHPVCQVPQWDAFPPPRDIDGPVQWDDDPVGTHGPVCQVPQWDAAPPPRHIDGPVQWDDDPNGIHHPVVVVVVVQVLPLAAEPPDDDDFDEADDDDFWDKDKDKDAPEDLDSVSSVVVQCVQDVPHRFWGKYDDPVGDHIIMIMTGTYDPCVVVPD

Secondary structure (DSSP, 8-state):
------------EE-TTT--EE-SS-EEEETTEEEEHHHHHHSEEE-TTT--EEEGGG-EE-SS-EE-HHHHHHTEEE-TTT--EEEGGG-EEETTEEE-HHHHHHHHHHS-SEE-TT--PPPP-BSSSS--B--EEEE-SS---HHHHHHHHHHHTSSS--EEEE--TTSSS-EEEEEPPB-HHHHHH-